Protein AF-A0A5J6PJJ7-F1 (afdb_monomer_lite)

Structure (mmCIF, N/CA/C/O backbone):
data_AF-A0A5J6PJJ7-F1
#
_entry.id   AF-A0A5J6PJJ7-F1
#
loop_
_atom_site.group_PDB
_atom_site.id
_atom_site.type_symbol
_atom_site.label_atom_id
_atom_site.label_alt_id
_atom_site.label_comp_id
_atom_site.label_asym_id
_atom_site.label_entity_id
_atom_site.label_seq_id
_atom_site.pdbx_PDB_ins_code
_atom_site.Cartn_x
_atom_site.Cartn_y
_atom_site.Cartn_z
_atom_site.occupancy
_atom_site.B_iso_or_equiv
_atom_site.auth_seq_id
_atom_site.auth_comp_id
_atom_site.auth_asym_id
_atom_site.auth_atom_id
_atom_site.pdbx_PDB_model_num
ATOM 1 N N . MET A 1 1 ? 33.505 7.768 3.094 1.00 49.66 1 MET A N 1
ATOM 2 C CA . MET A 1 1 ? 33.016 7.090 1.876 1.00 49.66 1 MET A CA 1
ATOM 3 C C . MET A 1 1 ? 31.518 7.314 1.833 1.00 49.66 1 MET A C 1
ATOM 5 O O . MET A 1 1 ? 30.900 7.170 2.878 1.00 49.66 1 MET A O 1
ATOM 9 N N . ALA A 1 2 ? 30.951 7.767 0.714 1.00 50.47 2 ALA A N 1
ATOM 10 C CA . ALA A 1 2 ? 29.497 7.879 0.612 1.00 50.47 2 ALA A CA 1
ATOM 11 C C . ALA A 1 2 ? 28.924 6.457 0.616 1.00 50.47 2 ALA A C 1
ATOM 13 O O . ALA A 1 2 ? 29.269 5.656 -0.250 1.00 50.47 2 ALA A O 1
ATOM 14 N N . HIS A 1 3 ? 28.137 6.123 1.634 1.00 70.00 3 HIS A N 1
ATOM 15 C CA . HIS A 1 3 ? 27.405 4.865 1.676 1.00 70.00 3 HIS A CA 1
ATOM 16 C C . HIS A 1 3 ? 26.212 5.026 0.731 1.00 70.00 3 HIS A C 1
ATOM 18 O O . HIS A 1 3 ? 25.344 5.857 0.991 1.00 70.00 3 HIS A O 1
ATOM 24 N N . GLY A 1 4 ? 26.221 4.333 -0.408 1.00 78.31 4 GLY A N 1
ATOM 25 C CA . GLY A 1 4 ? 25.052 4.289 -1.281 1.00 78.31 4 GLY A CA 1
ATOM 26 C C . GLY A 1 4 ? 24.043 3.256 -0.789 1.00 78.31 4 GLY A C 1
ATOM 27 O O . GLY A 1 4 ? 24.337 2.445 0.091 1.00 78.31 4 GLY A O 1
ATOM 28 N N . SER A 1 5 ? 22.834 3.312 -1.340 1.00 85.62 5 SER A N 1
ATOM 29 C CA . SER A 1 5 ? 21.762 2.382 -0.989 1.00 85.62 5 SER A CA 1
ATOM 30 C C . SER A 1 5 ? 22.067 0.975 -1.501 1.00 85.62 5 SER A C 1
ATOM 32 O O . SER A 1 5 ? 22.475 0.806 -2.651 1.00 85.62 5 SER A O 1
ATOM 34 N N . VAL A 1 6 ? 21.815 -0.028 -0.663 1.00 88.88 6 VAL A N 1
ATOM 35 C CA . VAL A 1 6 ? 21.857 -1.440 -1.052 1.00 88.88 6 VAL A CA 1
ATOM 36 C C . VAL A 1 6 ? 20.423 -1.933 -1.206 1.00 88.88 6 VAL A C 1
ATOM 38 O O . VAL A 1 6 ? 19.614 -1.794 -0.290 1.00 88.88 6 VAL A O 1
ATOM 41 N N . ILE A 1 7 ? 20.100 -2.478 -2.375 1.00 89.62 7 ILE A N 1
ATOM 42 C CA . ILE A 1 7 ? 18.836 -3.163 -2.639 1.00 89.62 7 ILE A CA 1
ATOM 43 C C . ILE A 1 7 ? 19.090 -4.661 -2.483 1.00 89.62 7 ILE A C 1
ATOM 45 O O 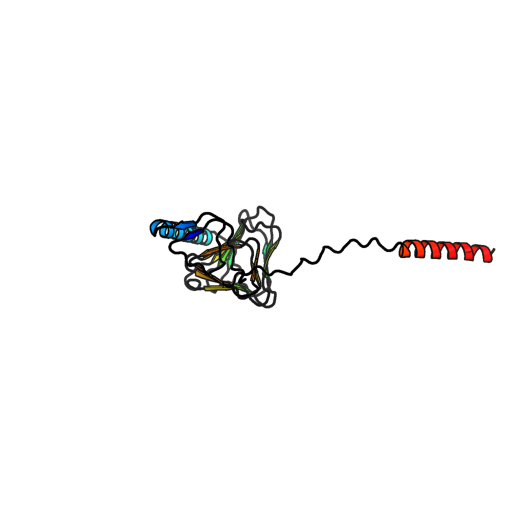. ILE A 1 7 ? 19.915 -5.237 -3.193 1.00 89.62 7 ILE A O 1
ATOM 49 N N . HIS A 1 8 ? 18.374 -5.297 -1.562 1.00 91.38 8 HIS A N 1
ATOM 50 C CA . HIS A 1 8 ? 18.438 -6.742 -1.374 1.00 91.38 8 HIS A CA 1
ATOM 51 C C . HIS A 1 8 ? 17.320 -7.420 -2.172 1.00 91.38 8 HIS A C 1
ATOM 53 O O . HIS A 1 8 ? 16.153 -7.060 -2.018 1.00 91.38 8 HIS A O 1
ATOM 59 N N . GLY A 1 9 ? 17.683 -8.407 -2.993 1.00 93.50 9 GLY A N 1
ATOM 60 C CA . GLY A 1 9 ? 16.771 -9.115 -3.893 1.00 93.50 9 GLY A CA 1
ATOM 61 C C . GLY A 1 9 ? 17.058 -8.842 -5.368 1.00 93.50 9 GLY A C 1
ATOM 62 O O . GLY A 1 9 ? 17.997 -8.118 -5.708 1.00 93.50 9 GLY A O 1
ATOM 63 N N . ASP A 1 10 ? 16.250 -9.460 -6.222 1.00 96.12 10 ASP A N 1
ATOM 64 C CA . ASP A 1 10 ? 16.384 -9.379 -7.674 1.00 96.12 10 ASP A CA 1
ATOM 65 C C . ASP A 1 10 ? 15.764 -8.086 -8.220 1.00 96.12 10 ASP A C 1
ATOM 67 O O . ASP A 1 10 ? 14.859 -7.494 -7.624 1.00 96.12 10 ASP A O 1
ATOM 71 N N . ALA A 1 11 ? 16.263 -7.640 -9.368 1.00 95.50 11 ALA A N 1
ATOM 72 C CA . ALA A 1 11 ? 15.799 -6.457 -10.067 1.00 95.50 11 ALA A CA 1
ATOM 73 C C . ALA A 1 11 ? 15.589 -6.754 -11.554 1.00 95.50 11 ALA A C 1
ATOM 75 O O . ALA A 1 11 ? 16.542 -6.864 -12.329 1.00 95.50 11 ALA A O 1
ATOM 76 N N . ASP A 1 12 ? 14.323 -6.784 -11.950 1.00 96.81 12 ASP A N 1
ATOM 77 C CA . ASP A 1 12 ? 13.891 -6.686 -13.338 1.00 96.81 12 ASP A CA 1
ATOM 78 C C . ASP A 1 12 ? 13.755 -5.209 -13.736 1.00 96.81 12 ASP A C 1
ATOM 80 O O . ASP A 1 12 ? 13.133 -4.422 -13.019 1.00 96.81 12 ASP A O 1
ATOM 84 N N . PHE A 1 13 ? 14.326 -4.796 -14.871 1.00 95.94 13 PHE A N 1
ATOM 85 C CA . PHE A 1 13 ? 14.272 -3.394 -15.311 1.00 95.94 13 PHE A CA 1
ATOM 86 C C . PHE A 1 13 ? 14.262 -3.232 -16.835 1.00 95.94 13 PHE A C 1
ATOM 88 O O . PHE A 1 13 ? 14.874 -4.004 -17.563 1.00 95.94 13 PHE A O 1
ATOM 95 N N . GLY A 1 14 ? 13.598 -2.184 -17.335 1.00 95.19 14 GLY A N 1
ATOM 96 C CA . GLY A 1 14 ? 13.751 -1.747 -18.732 1.00 95.19 14 GLY A CA 1
ATOM 97 C C . GLY A 1 14 ? 15.032 -0.930 -18.949 1.00 95.19 14 GLY A C 1
ATOM 98 O O . GLY A 1 14 ? 15.727 -1.082 -19.949 1.00 95.19 14 GLY A O 1
ATOM 99 N N . SER A 1 15 ? 15.381 -0.092 -17.969 1.00 93.88 15 SER A N 1
ATOM 100 C CA . SER A 1 15 ? 16.632 0.669 -17.911 1.00 93.88 15 SER A CA 1
ATOM 101 C C . SER A 1 15 ? 17.050 0.872 -16.458 1.00 93.88 15 SER A C 1
ATOM 103 O O . SER A 1 15 ? 16.188 1.111 -15.613 1.00 93.88 15 SER A O 1
ATOM 105 N N . LEU A 1 16 ? 18.351 0.835 -16.173 1.00 93.81 16 LEU A N 1
ATOM 106 C CA . LEU A 1 16 ? 18.892 0.980 -14.822 1.00 93.81 16 LEU A CA 1
ATOM 107 C C . LEU A 1 16 ? 19.960 2.077 -14.783 1.00 93.81 16 LEU A C 1
ATOM 109 O O . LEU A 1 16 ? 20.967 1.994 -15.483 1.00 93.81 16 LEU A O 1
ATOM 113 N N . THR A 1 17 ? 19.755 3.068 -13.915 1.00 92.81 17 THR A N 1
ATOM 114 C CA . THR A 1 17 ? 20.743 4.103 -13.583 1.00 92.81 17 THR A CA 1
ATOM 115 C C . THR A 1 17 ? 21.086 3.988 -12.102 1.00 92.81 17 THR A C 1
ATOM 117 O O . THR A 1 17 ? 20.202 4.099 -11.256 1.00 92.81 17 THR A O 1
ATOM 120 N N . GLN A 1 18 ? 22.363 3.774 -11.779 1.00 91.00 18 GLN A N 1
ATOM 121 C CA . GLN A 1 18 ? 22.851 3.627 -10.404 1.00 91.00 18 GLN A CA 1
ATOM 122 C C . GLN A 1 18 ? 23.984 4.619 -10.140 1.00 91.00 18 GLN A C 1
ATOM 124 O O . GLN A 1 18 ? 24.954 4.680 -10.894 1.00 91.00 18 GLN A O 1
ATOM 129 N N . ASN A 1 19 ? 23.865 5.391 -9.059 1.00 89.19 19 ASN A N 1
ATOM 130 C CA . ASN A 1 19 ? 24.929 6.291 -8.617 1.00 89.19 19 ASN A CA 1
ATOM 131 C C . ASN A 1 19 ? 26.076 5.504 -7.953 1.00 89.19 19 ASN A C 1
ATOM 133 O O . ASN A 1 19 ? 25.847 4.407 -7.433 1.00 89.19 19 ASN A O 1
ATOM 137 N N . PRO A 1 20 ? 27.302 6.061 -7.903 1.00 89.75 20 PRO A N 1
ATOM 138 C CA . PRO A 1 20 ? 28.417 5.437 -7.198 1.00 89.75 20 PRO A CA 1
ATOM 139 C C . PRO A 1 20 ? 28.062 5.062 -5.752 1.00 89.75 20 PRO A C 1
ATOM 141 O O . PRO A 1 20 ? 27.525 5.877 -5.004 1.00 89.75 20 PRO A O 1
ATOM 144 N N . GLY A 1 21 ? 28.388 3.829 -5.364 1.00 88.38 21 GLY A N 1
ATOM 145 C CA . GLY A 1 21 ? 28.128 3.293 -4.025 1.00 88.38 21 GLY A CA 1
ATOM 146 C C . GLY A 1 21 ? 26.769 2.613 -3.850 1.00 88.38 21 GLY A C 1
ATOM 147 O O . GLY A 1 21 ? 26.584 1.972 -2.821 1.00 88.38 21 GLY A O 1
ATOM 148 N N . ALA A 1 22 ? 25.841 2.724 -4.809 1.00 90.81 22 ALA A N 1
ATOM 149 C CA . ALA A 1 22 ? 24.606 1.942 -4.795 1.00 90.81 22 ALA A CA 1
ATOM 150 C C . ALA A 1 22 ? 24.842 0.523 -5.344 1.00 90.81 22 ALA A C 1
ATOM 152 O O . ALA A 1 22 ? 25.615 0.347 -6.290 1.00 90.81 22 ALA A O 1
ATOM 153 N N . SER A 1 23 ? 24.161 -0.480 -4.787 1.00 92.56 23 SER A N 1
ATOM 154 C CA . SER A 1 23 ? 24.240 -1.872 -5.252 1.00 92.56 23 SER A CA 1
ATOM 155 C C . SER A 1 23 ? 22.885 -2.581 -5.223 1.00 92.56 23 SER A C 1
ATOM 157 O O . SER A 1 23 ? 21.955 -2.161 -4.538 1.00 92.56 23 SER A O 1
ATOM 159 N N . ILE A 1 24 ? 22.785 -3.655 -6.009 1.00 94.38 24 ILE A N 1
ATOM 160 C CA . ILE A 1 24 ? 21.704 -4.646 -5.963 1.00 94.38 24 ILE A CA 1
ATOM 161 C C . ILE A 1 24 ? 22.390 -5.989 -5.725 1.00 94.38 24 ILE A C 1
ATOM 163 O O . ILE A 1 24 ? 23.305 -6.329 -6.481 1.00 94.38 24 ILE A O 1
ATOM 167 N N . ASP A 1 25 ? 21.976 -6.703 -4.683 1.00 94.56 25 ASP A N 1
ATOM 168 C CA . ASP A 1 25 ? 22.626 -7.947 -4.257 1.00 94.56 25 ASP A CA 1
ATOM 169 C C . ASP A 1 25 ? 22.091 -9.196 -4.985 1.00 94.56 25 ASP A C 1
ATOM 171 O O . ASP A 1 25 ? 22.746 -10.237 -4.952 1.00 94.56 25 ASP A O 1
ATOM 175 N N . GLY A 1 26 ? 20.926 -9.110 -5.640 1.00 95.50 26 GLY A N 1
ATOM 176 C CA . GLY A 1 26 ? 20.327 -10.201 -6.419 1.00 95.50 26 GLY A CA 1
ATOM 177 C C . GLY A 1 26 ? 20.578 -10.130 -7.928 1.00 95.50 26 GLY A C 1
ATOM 178 O O . GLY A 1 26 ? 21.445 -9.397 -8.421 1.00 95.50 26 GLY A O 1
ATOM 179 N N . GLU A 1 27 ? 19.811 -10.929 -8.671 1.00 97.00 27 GLU A N 1
ATOM 180 C CA . GLU A 1 27 ? 19.855 -10.988 -10.129 1.00 97.00 27 GLU A CA 1
ATOM 181 C C . GLU A 1 27 ? 19.403 -9.657 -10.746 1.00 97.00 27 GLU A C 1
ATOM 183 O O . GLU A 1 27 ? 18.533 -8.962 -10.230 1.00 97.00 27 GLU A O 1
ATOM 188 N N . LYS A 1 28 ? 20.037 -9.270 -11.854 1.00 96.75 28 LYS A N 1
ATOM 189 C CA . LYS A 1 28 ? 19.762 -8.023 -12.575 1.00 96.75 28 LYS A CA 1
ATOM 190 C C . LYS A 1 28 ? 19.383 -8.365 -14.004 1.00 96.75 28 LYS A C 1
ATOM 192 O O . LYS A 1 28 ? 20.268 -8.615 -14.824 1.00 96.75 28 LYS A O 1
ATOM 197 N N . THR A 1 29 ? 18.093 -8.325 -14.295 1.00 97.94 29 THR A N 1
ATOM 198 C CA . THR A 1 29 ? 17.545 -8.809 -15.561 1.00 97.94 29 THR A CA 1
ATOM 199 C C . THR A 1 29 ? 16.935 -7.663 -16.352 1.00 97.94 29 THR A C 1
ATOM 201 O O . THR A 1 29 ? 16.073 -6.926 -15.875 1.00 97.94 29 THR A O 1
ATOM 204 N N . VAL A 1 30 ? 17.391 -7.497 -17.595 1.00 97.81 30 VAL A N 1
ATOM 205 C CA . VAL A 1 30 ? 16.805 -6.515 -18.512 1.00 97.81 30 VAL A CA 1
ATOM 206 C C . VAL A 1 30 ? 15.550 -7.117 -19.131 1.00 97.81 30 VAL A C 1
ATOM 208 O O . VAL A 1 30 ? 15.627 -8.142 -19.806 1.00 97.81 30 VAL A O 1
ATOM 211 N N . GLN A 1 31 ? 14.413 -6.457 -18.944 1.00 98.19 31 GLN A N 1
ATOM 212 C CA . GLN A 1 31 ? 13.119 -6.889 -19.463 1.00 98.19 31 GLN A CA 1
ATOM 213 C C . GLN A 1 31 ? 12.652 -6.006 -20.625 1.00 98.19 31 GLN A C 1
ATOM 215 O O . GLN A 1 31 ? 12.822 -4.784 -20.613 1.00 98.19 31 GLN A O 1
ATOM 220 N N . GLY A 1 32 ? 12.035 -6.628 -21.631 1.00 97.69 32 GLY A N 1
ATOM 221 C CA . GLY A 1 32 ? 11.476 -5.943 -22.801 1.00 97.69 32 GLY A CA 1
ATOM 222 C C . GLY A 1 32 ? 10.052 -5.418 -22.586 1.00 97.69 32 GLY A C 1
ATOM 223 O O . GLY A 1 32 ? 9.393 -5.755 -21.608 1.00 97.69 32 GLY A O 1
ATOM 224 N N . ALA A 1 33 ? 9.542 -4.632 -23.542 1.00 96.62 33 ALA A N 1
ATOM 225 C CA . ALA A 1 33 ? 8.202 -4.031 -23.469 1.00 96.62 33 ALA A CA 1
ATOM 226 C C . ALA A 1 33 ? 7.084 -5.057 -23.204 1.00 96.62 33 ALA A C 1
ATOM 228 O O . ALA A 1 33 ? 6.257 -4.834 -22.332 1.00 96.62 33 ALA A O 1
ATOM 229 N N . GLY A 1 34 ? 7.117 -6.221 -23.865 1.00 97.88 34 GLY A N 1
ATOM 230 C CA . GLY A 1 34 ? 6.091 -7.254 -23.680 1.00 97.88 34 GLY A CA 1
ATOM 231 C C . GLY A 1 34 ? 6.001 -7.816 -22.254 1.00 97.88 34 GLY A C 1
ATOM 232 O O . GLY A 1 34 ? 4.914 -8.186 -21.823 1.00 97.88 34 GLY A O 1
ATOM 233 N N . PHE A 1 35 ? 7.110 -7.842 -21.505 1.00 97.50 35 PHE A N 1
ATOM 234 C CA . PHE A 1 35 ? 7.094 -8.211 -20.085 1.00 97.50 35 PHE A CA 1
ATOM 235 C C . PHE A 1 35 ? 6.360 -7.149 -19.257 1.00 97.50 35 PHE A C 1
ATOM 237 O O . PHE A 1 35 ? 5.480 -7.477 -18.466 1.00 97.50 35 PHE A O 1
ATOM 244 N N . TRP A 1 36 ? 6.686 -5.871 -19.475 1.00 95.38 36 TRP A N 1
ATOM 245 C CA . TRP A 1 36 ? 6.072 -4.753 -18.755 1.00 95.38 36 TRP A CA 1
ATOM 246 C C . TRP A 1 36 ? 4.589 -4.585 -19.090 1.00 95.38 36 TRP A C 1
ATOM 248 O O . TRP A 1 36 ? 3.796 -4.325 -18.188 1.00 95.38 36 TRP A O 1
ATOM 258 N N . ASP A 1 37 ? 4.203 -4.796 -20.351 1.00 96.62 37 ASP A N 1
ATOM 259 C CA . ASP A 1 37 ? 2.805 -4.779 -20.789 1.00 96.62 37 ASP A CA 1
ATOM 260 C C . ASP A 1 37 ? 1.995 -5.891 -20.107 1.00 96.62 37 ASP A C 1
ATOM 262 O O . ASP A 1 37 ? 0.889 -5.641 -19.622 1.00 96.62 37 ASP A O 1
ATOM 266 N N . ALA A 1 38 ? 2.551 -7.106 -20.024 1.00 97.19 38 ALA A N 1
ATOM 267 C CA . ALA A 1 38 ? 1.919 -8.225 -19.328 1.00 97.19 38 ALA A CA 1
ATOM 268 C C . ALA A 1 38 ? 1.786 -7.949 -17.823 1.00 97.19 38 ALA A C 1
ATOM 270 O O . ALA A 1 38 ? 0.695 -8.081 -17.273 1.00 97.19 38 ALA A O 1
ATOM 271 N N . LEU A 1 39 ? 2.854 -7.473 -17.174 1.00 95.88 39 LEU A N 1
ATOM 272 C CA . LEU A 1 39 ? 2.827 -7.116 -15.755 1.00 95.88 39 LEU A CA 1
ATOM 273 C C . LEU A 1 39 ? 1.799 -6.012 -15.467 1.00 95.88 39 LEU A C 1
ATOM 275 O O . LEU A 1 39 ? 1.040 -6.103 -14.503 1.00 95.88 39 LEU A O 1
ATOM 279 N N . TYR A 1 40 ? 1.737 -4.976 -16.307 1.00 95.69 40 TYR A N 1
ATOM 280 C CA . TYR A 1 40 ? 0.732 -3.923 -16.181 1.00 95.69 40 TYR A CA 1
ATOM 281 C C . TYR A 1 40 ? -0.690 -4.477 -16.339 1.00 95.69 40 TYR A C 1
ATOM 283 O O . TYR A 1 40 ? -1.566 -4.144 -15.537 1.00 95.69 40 TYR A O 1
ATOM 291 N N . ALA A 1 41 ? -0.925 -5.345 -17.329 1.00 97.19 41 ALA A N 1
ATOM 292 C CA . ALA A 1 41 ? -2.220 -5.987 -17.530 1.00 97.19 41 ALA A CA 1
ATOM 293 C C . ALA A 1 41 ? -2.634 -6.838 -16.317 1.00 97.19 41 ALA A C 1
ATOM 295 O O . ALA A 1 41 ? -3.779 -6.734 -15.871 1.00 97.19 41 ALA A O 1
ATOM 296 N N . ASP A 1 42 ? -1.704 -7.599 -15.735 1.00 97.56 42 ASP A N 1
ATOM 297 C CA . ASP A 1 42 ? -1.937 -8.403 -14.532 1.00 97.56 42 ASP A CA 1
ATOM 298 C C . ASP A 1 42 ? -2.283 -7.522 -13.325 1.00 97.56 42 ASP A C 1
ATOM 300 O O . ASP A 1 42 ? -3.286 -7.757 -12.644 1.00 97.56 42 ASP A O 1
ATOM 304 N N . LEU A 1 43 ? -1.519 -6.447 -13.089 1.00 96.12 43 LEU A N 1
ATOM 305 C CA . LEU A 1 43 ? -1.796 -5.490 -12.013 1.00 96.12 43 LEU A CA 1
ATOM 306 C C . LEU A 1 43 ? -3.154 -4.807 -12.196 1.00 96.12 43 LEU A C 1
ATOM 308 O O . LEU A 1 43 ? -3.935 -4.673 -11.248 1.00 96.12 43 LEU A O 1
ATOM 312 N N . LYS A 1 44 ? -3.470 -4.394 -13.425 1.00 95.69 44 LYS A N 1
ATOM 313 C CA . LYS A 1 44 ? -4.757 -3.784 -13.752 1.00 95.69 44 LYS A CA 1
ATOM 314 C C . LYS A 1 44 ? -5.901 -4.768 -13.524 1.00 95.69 44 LYS A C 1
ATOM 316 O O . LYS A 1 44 ? -6.895 -4.393 -12.901 1.00 95.69 44 LYS A O 1
ATOM 321 N N . GLY A 1 45 ? -5.755 -6.013 -13.975 1.00 97.00 45 GLY A N 1
ATOM 322 C CA . GLY A 1 45 ? -6.729 -7.085 -13.780 1.00 97.00 45 GLY A CA 1
ATOM 323 C C . GLY A 1 45 ? -6.969 -7.399 -12.302 1.00 97.00 45 GLY A C 1
ATOM 324 O O . GLY A 1 45 ? -8.122 -7.463 -11.867 1.00 97.00 45 GLY A O 1
ATOM 325 N N . ALA A 1 46 ? -5.902 -7.504 -11.506 1.00 97.62 46 ALA A N 1
ATOM 326 C CA . ALA A 1 46 ? -5.985 -7.711 -10.060 1.00 97.62 46 ALA A CA 1
ATOM 327 C C . ALA A 1 46 ? -6.713 -6.553 -9.357 1.00 97.62 46 ALA A C 1
ATOM 329 O O . ALA A 1 46 ? -7.631 -6.784 -8.569 1.00 97.62 46 ALA A O 1
ATOM 330 N N . SER A 1 47 ? -6.375 -5.305 -9.699 1.00 96.44 47 SER A N 1
ATOM 331 C CA . SER A 1 47 ? -7.042 -4.112 -9.160 1.00 96.44 47 SER A CA 1
ATOM 332 C C . SER A 1 47 ? -8.534 -4.061 -9.517 1.00 96.44 47 SER A C 1
ATOM 334 O O . SER A 1 47 ? -9.366 -3.779 -8.650 1.00 96.44 47 SER A O 1
ATOM 336 N N . GLN A 1 48 ? -8.911 -4.384 -10.763 1.00 96.69 48 GLN A N 1
ATOM 337 C CA . GLN A 1 48 ? -10.327 -4.449 -11.153 1.00 96.69 48 GLN A CA 1
ATOM 338 C C . GLN A 1 48 ? -11.072 -5.594 -10.458 1.00 96.69 48 GLN A C 1
ATOM 340 O O . GLN A 1 48 ? -12.222 -5.417 -10.0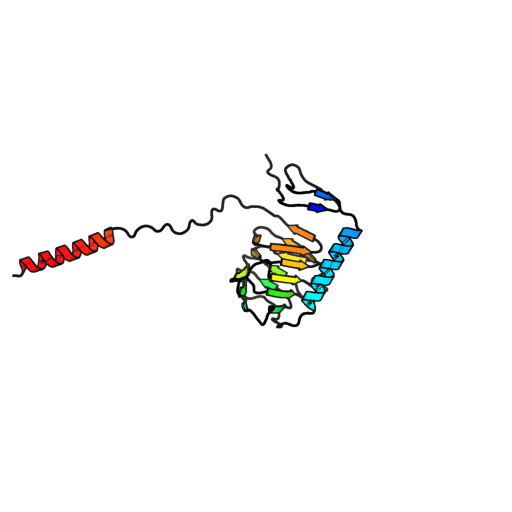62 1.00 96.69 48 GLN A O 1
ATOM 345 N N . THR A 1 49 ? -10.417 -6.739 -10.258 1.00 98.19 49 THR A N 1
ATOM 346 C CA . THR A 1 49 ? -10.997 -7.877 -9.531 1.00 98.19 49 THR A CA 1
ATOM 347 C C . THR A 1 49 ? -11.273 -7.507 -8.077 1.00 98.19 49 THR A C 1
ATOM 349 O O . THR A 1 49 ? -12.389 -7.702 -7.605 1.00 98.19 49 THR A O 1
ATOM 352 N N . ALA A 1 50 ? -10.303 -6.897 -7.388 1.00 97.62 50 ALA A N 1
ATOM 353 C CA . ALA A 1 50 ? -10.474 -6.421 -6.015 1.00 97.62 50 ALA A CA 1
ATOM 354 C C . ALA A 1 50 ? -11.593 -5.370 -5.903 1.00 97.62 50 ALA A C 1
ATOM 356 O O . ALA A 1 50 ? -12.425 -5.445 -4.997 1.00 97.62 50 ALA A O 1
ATOM 357 N N . LYS A 1 51 ? -11.668 -4.438 -6.864 1.00 95.94 51 LYS A N 1
ATOM 358 C CA . LYS A 1 51 ? -12.735 -3.429 -6.949 1.00 95.94 51 LYS A CA 1
ATOM 359 C C . LYS A 1 51 ? -14.127 -4.052 -7.105 1.00 95.94 51 LYS A C 1
ATOM 361 O O . LYS A 1 51 ? -15.096 -3.511 -6.581 1.00 95.94 51 LYS A O 1
ATOM 366 N N . ALA A 1 52 ? -14.244 -5.146 -7.855 1.00 97.19 52 ALA A N 1
ATOM 367 C CA . ALA A 1 52 ? -15.526 -5.786 -8.145 1.00 97.19 52 ALA A CA 1
ATOM 368 C C . ALA A 1 52 ? -16.113 -6.561 -6.951 1.00 97.19 52 ALA A C 1
ATOM 370 O O . ALA A 1 52 ? -17.282 -6.951 -6.995 1.00 97.19 52 ALA A O 1
ATOM 371 N N . LEU A 1 53 ? -15.330 -6.795 -5.893 1.00 97.31 53 LEU A N 1
ATOM 372 C CA . LEU A 1 53 ? -15.804 -7.497 -4.706 1.00 97.31 53 LEU A CA 1
ATOM 373 C C . LEU A 1 53 ? -16.816 -6.650 -3.927 1.00 97.31 53 LEU A C 1
ATOM 375 O O . LEU A 1 53 ? -16.609 -5.466 -3.659 1.00 97.31 53 LEU A O 1
ATOM 379 N N . ALA A 1 54 ? -17.915 -7.286 -3.521 1.00 95.94 54 ALA A N 1
ATOM 380 C CA . ALA A 1 54 ? -18.885 -6.669 -2.630 1.00 95.94 54 ALA A CA 1
ATOM 381 C C . ALA A 1 54 ? -18.265 -6.450 -1.242 1.00 95.94 54 ALA A C 1
ATOM 383 O O . ALA A 1 54 ? -17.561 -7.315 -0.724 1.00 95.94 54 ALA A O 1
ATOM 384 N N . GLY A 1 55 ? -18.558 -5.305 -0.630 1.00 96.31 55 GLY A N 1
ATOM 385 C CA . GLY A 1 55 ? -17.991 -4.919 0.656 1.00 96.31 55 GLY A CA 1
ATOM 386 C C . GLY A 1 55 ? -18.802 -3.841 1.358 1.00 96.31 55 GLY A C 1
ATOM 387 O O . GLY A 1 55 ? -19.816 -3.361 0.843 1.00 96.31 55 GLY A O 1
ATOM 388 N N . VAL A 1 56 ? -18.349 -3.452 2.546 1.00 98.00 56 VAL A N 1
ATOM 389 C CA . VAL A 1 56 ? -18.983 -2.397 3.340 1.00 98.00 56 VAL A CA 1
ATOM 390 C C . VAL A 1 56 ? -18.447 -1.035 2.917 1.00 98.00 56 VAL A C 1
ATOM 392 O O . VAL A 1 56 ? -17.241 -0.798 2.907 1.00 98.00 56 VAL A O 1
ATOM 395 N N . ASN A 1 57 ? -19.355 -0.111 2.607 1.00 97.25 57 ASN A N 1
ATOM 396 C CA . ASN A 1 57 ? -19.001 1.280 2.346 1.00 97.25 57 ASN A CA 1
ATOM 397 C C . ASN A 1 57 ? -18.699 1.991 3.669 1.00 97.25 57 ASN A C 1
ATOM 399 O O . ASN A 1 57 ? -19.585 2.142 4.508 1.00 97.25 57 ASN A O 1
ATOM 403 N N . ALA A 1 58 ? -17.463 2.451 3.839 1.00 96.69 58 ALA A N 1
ATOM 404 C CA . ALA A 1 58 ? -16.997 3.122 5.053 1.00 96.69 58 ALA A CA 1
ATOM 405 C C . ALA A 1 58 ? -16.774 4.637 4.873 1.00 96.69 58 ALA A C 1
ATOM 407 O O . ALA A 1 58 ? -16.351 5.320 5.804 1.00 96.69 58 ALA A O 1
ATOM 408 N N . GLY A 1 59 ? -17.111 5.182 3.700 1.00 95.50 59 GLY A N 1
ATOM 409 C CA . GLY A 1 59 ? -17.039 6.617 3.431 1.00 95.50 59 GLY A CA 1
ATOM 410 C C . GLY A 1 59 ? -15.601 7.128 3.351 1.00 95.50 59 GLY A C 1
ATOM 411 O O . GLY A 1 59 ? -14.720 6.442 2.842 1.00 95.50 59 GLY A O 1
ATOM 412 N N . TYR A 1 60 ? -15.371 8.362 3.791 1.00 95.44 60 TYR A N 1
ATOM 413 C CA . TYR A 1 60 ? -14.051 8.992 3.764 1.00 95.44 60 TYR A CA 1
ATOM 414 C C . TYR A 1 60 ? -13.361 8.871 5.125 1.00 95.44 60 TYR A C 1
ATOM 416 O O . TYR A 1 60 ? -13.951 9.229 6.145 1.00 95.44 60 TYR A O 1
ATOM 424 N N . ILE A 1 61 ? -12.110 8.411 5.149 1.00 97.19 61 ILE A N 1
ATOM 425 C CA . ILE A 1 61 ? -11.396 8.129 6.397 1.00 97.19 61 ILE A CA 1
ATOM 426 C C . ILE A 1 61 ? -10.489 9.307 6.756 1.00 97.19 61 ILE A C 1
ATOM 428 O O . ILE A 1 61 ? -9.450 9.526 6.136 1.00 97.19 61 ILE A O 1
ATOM 432 N N . ASN A 1 62 ? -10.889 10.085 7.764 1.00 96.25 62 ASN A N 1
ATOM 433 C CA . ASN A 1 62 ? -10.148 11.262 8.246 1.00 96.25 62 ASN A CA 1
ATOM 434 C C . ASN A 1 62 ? -10.025 11.346 9.780 1.00 96.25 62 ASN A C 1
ATOM 436 O O . ASN A 1 62 ? -9.531 12.339 10.329 1.00 96.25 62 ASN A O 1
ATOM 440 N N . THR A 1 63 ? -10.459 10.301 10.479 1.00 97.56 63 THR A N 1
ATOM 441 C CA . THR A 1 63 ? -10.338 10.108 11.927 1.00 97.56 63 THR A CA 1
ATOM 442 C C . THR A 1 63 ? -9.751 8.736 12.205 1.00 97.56 63 THR A C 1
ATOM 444 O O . THR A 1 63 ? -9.722 7.885 11.319 1.00 97.56 63 THR A O 1
ATOM 447 N N . THR A 1 64 ? -9.319 8.505 13.447 1.00 98.44 64 THR A N 1
ATOM 448 C CA . THR A 1 64 ? -8.952 7.154 13.869 1.00 98.44 64 THR A CA 1
ATOM 449 C C . THR A 1 64 ? -10.137 6.211 13.693 1.00 98.44 64 THR A C 1
ATOM 451 O O . THR A 1 64 ? -11.245 6.524 14.133 1.00 98.44 64 THR A O 1
ATOM 454 N N . GLN A 1 65 ? -9.906 5.078 13.040 1.00 98.44 65 GLN A N 1
ATOM 455 C CA . GLN A 1 65 ? -10.938 4.095 12.743 1.00 98.44 65 GLN A CA 1
ATOM 456 C C . GLN A 1 65 ? -10.380 2.678 12.838 1.00 98.44 65 GLN A C 1
ATOM 458 O O . GLN A 1 65 ? -9.217 2.438 12.521 1.00 98.44 65 GLN A O 1
ATOM 463 N N . THR A 1 66 ? -11.240 1.741 13.233 1.00 98.69 66 THR A N 1
ATOM 464 C CA . THR A 1 66 ? -10.934 0.312 13.224 1.00 98.69 66 THR A CA 1
ATOM 465 C C . THR A 1 66 ? -11.909 -0.423 12.320 1.00 98.69 66 THR A C 1
ATOM 467 O O . THR A 1 66 ? -13.125 -0.310 12.487 1.00 98.69 66 THR A O 1
ATOM 470 N N . PHE A 1 67 ? -11.373 -1.216 11.403 1.00 98.69 67 PHE A N 1
ATOM 471 C CA . PHE A 1 67 ? -12.111 -2.212 10.644 1.00 98.69 67 PHE A CA 1
ATOM 472 C C . PHE A 1 67 ? -11.878 -3.585 11.261 1.00 98.69 67 PHE A C 1
ATOM 474 O O . PHE A 1 67 ? -10.755 -4.078 11.316 1.00 98.69 67 PHE A O 1
ATOM 481 N N .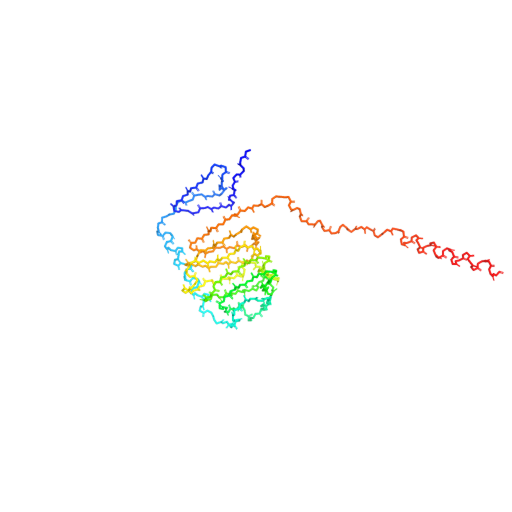 ASN A 1 68 ? -12.956 -4.197 11.741 1.00 98.50 68 ASN A N 1
ATOM 482 C CA . ASN A 1 68 ? -12.929 -5.568 12.237 1.00 98.50 68 ASN A CA 1
ATOM 483 C C . ASN A 1 68 ? -13.204 -6.541 11.093 1.00 98.50 68 ASN A C 1
ATOM 485 O O . ASN A 1 68 ? -13.882 -6.190 10.128 1.00 98.50 68 ASN A O 1
ATOM 489 N N . ARG A 1 69 ? -12.726 -7.772 11.242 1.00 97.69 69 ARG A N 1
ATOM 490 C CA . ARG A 1 69 ? -12.987 -8.880 10.324 1.00 97.69 69 ARG A CA 1
ATOM 491 C C . ARG A 1 69 ? -14.470 -9.041 9.945 1.00 97.69 69 ARG A C 1
ATOM 493 O O . ARG A 1 69 ? -15.338 -8.975 10.814 1.00 97.69 69 ARG A O 1
ATOM 500 N N . GLN A 1 70 ? -14.753 -9.312 8.664 1.00 94.25 70 GLN A N 1
ATOM 501 C CA . GLN A 1 70 ? -16.101 -9.584 8.133 1.00 94.25 70 GLN A CA 1
ATOM 502 C C . GLN A 1 70 ? -16.133 -10.756 7.135 1.00 94.25 70 GLN A C 1
ATOM 504 O O . GLN A 1 70 ? -15.527 -10.670 6.072 1.00 94.25 70 GLN A O 1
ATOM 509 N N . GLY A 1 71 ? -16.891 -11.823 7.414 1.00 91.25 71 GLY A N 1
ATOM 510 C CA . GLY A 1 71 ? -17.043 -12.963 6.487 1.00 91.25 71 GLY A CA 1
ATOM 511 C C . GLY A 1 71 ? -15.762 -13.788 6.355 1.00 91.25 71 GLY A C 1
ATOM 512 O O . GLY A 1 71 ? -15.071 -13.917 7.352 1.00 91.25 71 GLY A O 1
ATOM 513 N N . ASP A 1 72 ? -15.426 -14.280 5.155 1.00 91.88 72 ASP A N 1
ATOM 514 C CA . ASP A 1 72 ? -14.168 -14.997 4.811 1.00 91.88 72 ASP A CA 1
ATOM 515 C C . ASP A 1 72 ? -13.094 -14.075 4.195 1.00 91.88 72 ASP A C 1
ATOM 517 O O . ASP A 1 72 ? -11.896 -14.302 4.335 1.00 91.88 72 ASP A O 1
ATOM 521 N N . VAL A 1 73 ? -13.526 -12.970 3.587 1.00 97.62 73 VAL A N 1
ATOM 522 C CA . VAL A 1 73 ? -12.670 -11.875 3.117 1.00 97.62 73 VAL A CA 1
ATOM 523 C C . VAL A 1 73 ? -13.344 -10.574 3.520 1.00 97.62 73 VAL A C 1
ATOM 525 O O . VAL A 1 73 ? -14.504 -10.351 3.176 1.00 97.62 73 VAL A O 1
ATOM 528 N N . SER A 1 74 ? -12.638 -9.713 4.252 1.00 98.62 74 SER A N 1
ATOM 529 C CA . SER A 1 74 ? -13.198 -8.421 4.657 1.00 98.62 74 SER A CA 1
ATOM 530 C C . SER A 1 74 ? -12.936 -7.392 3.576 1.00 98.62 74 SER A C 1
ATOM 532 O O . SER A 1 74 ? -11.784 -7.035 3.335 1.00 98.62 74 SER A O 1
ATOM 534 N N . VAL A 1 75 ? -13.995 -6.891 2.952 1.00 98.62 75 VAL A N 1
ATOM 535 C CA . VAL A 1 75 ? -13.890 -5.888 1.892 1.00 98.62 75 VAL A CA 1
ATOM 536 C C . VAL A 1 75 ? -14.480 -4.573 2.387 1.00 98.62 75 VAL A C 1
ATOM 538 O O . VAL A 1 75 ? -15.656 -4.507 2.749 1.00 98.62 75 VAL A O 1
ATOM 541 N N . PHE A 1 76 ? -13.666 -3.520 2.386 1.00 98.50 76 PHE A N 1
ATOM 542 C CA . PHE A 1 76 ? -14.064 -2.165 2.758 1.00 98.50 76 PHE A CA 1
ATOM 543 C C . PHE A 1 76 ? -13.884 -1.229 1.574 1.00 98.50 76 PHE A C 1
ATOM 545 O O . PHE A 1 76 ? -12.787 -1.101 1.036 1.00 98.50 76 PHE A O 1
ATOM 552 N N . ASN A 1 77 ? -14.952 -0.535 1.201 1.00 97.31 77 ASN A N 1
ATOM 553 C CA . ASN A 1 77 ? -14.922 0.472 0.152 1.00 97.31 77 ASN A CA 1
ATOM 554 C C . ASN A 1 77 ? -14.886 1.855 0.805 1.00 97.31 77 ASN A C 1
ATOM 556 O O . ASN A 1 77 ? -15.825 2.249 1.507 1.00 97.31 77 ASN A O 1
ATOM 560 N N . ILE A 1 78 ? -13.805 2.594 0.578 1.00 96.56 78 ILE A N 1
ATOM 561 C CA . ILE A 1 78 ? -13.630 3.959 1.064 1.00 96.56 78 ILE A CA 1
ATOM 562 C C . ILE A 1 78 ? -13.558 4.934 -0.108 1.00 96.56 78 ILE A C 1
ATOM 564 O O . ILE A 1 78 ? -13.031 4.644 -1.181 1.00 96.56 78 ILE A O 1
ATOM 568 N N . LEU A 1 79 ? -14.076 6.136 0.118 1.00 93.50 79 LEU A N 1
ATOM 569 C CA . LEU A 1 79 ? -13.935 7.237 -0.829 1.00 93.50 79 LEU A CA 1
ATOM 570 C C . LEU A 1 79 ? -12.478 7.705 -0.885 1.00 93.50 79 LEU A C 1
ATOM 572 O O . LEU A 1 79 ? -12.001 8.118 -1.931 1.00 93.50 79 LEU A O 1
ATOM 576 N N . GLY A 1 80 ? -11.765 7.644 0.232 1.00 93.12 80 GLY A N 1
ATOM 577 C CA . GLY A 1 80 ? -10.412 8.161 0.345 1.00 93.12 80 GLY A CA 1
ATOM 578 C C . GLY A 1 80 ? -9.908 8.075 1.771 1.00 93.12 80 GLY A C 1
ATOM 579 O O . GLY A 1 80 ? -10.677 7.794 2.698 1.00 93.12 80 GLY A O 1
ATOM 580 N N . LEU A 1 81 ? -8.617 8.330 1.937 1.00 93.62 81 LEU A N 1
ATOM 581 C CA . LEU A 1 81 ? -7.952 8.316 3.230 1.00 93.62 81 LEU A CA 1
ATOM 582 C C . LEU A 1 81 ? -7.084 9.566 3.362 1.00 93.62 81 LEU A C 1
ATOM 584 O O . LEU A 1 81 ? -6.242 9.835 2.512 1.00 93.62 81 LEU A O 1
ATOM 588 N N . ASN A 1 82 ? -7.279 10.327 4.436 1.00 93.88 82 ASN A N 1
ATOM 589 C CA . ASN A 1 82 ? -6.405 11.433 4.814 1.00 93.88 82 ASN A CA 1
ATOM 590 C C . ASN A 1 82 ? -6.233 11.446 6.329 1.00 93.88 82 ASN A C 1
ATOM 592 O O . ASN A 1 82 ? -7.048 12.009 7.066 1.00 93.88 82 ASN A O 1
ATOM 596 N N . LEU A 1 83 ? -5.168 10.794 6.781 1.00 95.31 83 LEU A N 1
ATOM 597 C CA . LEU A 1 83 ? -4.818 10.711 8.187 1.00 95.31 83 LEU A CA 1
ATOM 598 C C . LEU A 1 83 ? -3.594 11.578 8.467 1.00 95.31 83 LEU A C 1
ATOM 600 O O . LEU A 1 83 ? -2.600 11.567 7.741 1.00 95.31 83 LEU A O 1
ATOM 604 N N . SER A 1 84 ? -3.675 12.325 9.560 1.00 94.69 84 SER A N 1
ATOM 605 C CA . SER A 1 84 ? -2.611 13.186 10.064 1.00 94.69 84 SER A CA 1
ATOM 606 C C . SER A 1 84 ? -2.687 13.303 11.584 1.00 94.69 84 SER A C 1
ATOM 608 O O . SER A 1 84 ? -3.632 12.796 12.192 1.00 94.69 84 SER A O 1
ATOM 610 N N . ALA A 1 85 ? -1.702 13.960 12.204 1.00 94.56 85 ALA A N 1
ATOM 611 C CA . ALA A 1 85 ? -1.664 14.216 13.647 1.00 94.56 85 ALA A CA 1
ATOM 612 C C . ALA A 1 85 ? -1.843 12.939 14.498 1.00 94.56 85 ALA A C 1
ATOM 614 O O . ALA A 1 85 ? -2.639 12.910 15.434 1.00 94.56 85 ALA A O 1
ATOM 615 N N . GLY A 1 86 ? -1.136 11.865 14.131 1.00 95.06 86 GLY A N 1
ATOM 616 C CA . GLY A 1 86 ? -1.157 10.588 14.851 1.00 95.06 86 GLY A CA 1
ATOM 617 C C . GLY A 1 86 ? -2.421 9.738 14.677 1.00 95.06 86 GLY A C 1
ATOM 618 O O . GLY A 1 86 ? -2.556 8.718 15.348 1.00 95.06 86 GLY A O 1
ATOM 619 N N . LYS A 1 87 ? -3.362 10.126 13.806 1.00 97.81 87 LYS A N 1
ATOM 620 C CA . LYS A 1 87 ? -4.560 9.318 13.521 1.00 97.81 87 LYS A CA 1
ATOM 621 C C . LYS A 1 87 ? -4.202 8.013 12.809 1.00 97.81 87 LYS A C 1
ATOM 623 O O . LYS A 1 87 ? -3.250 7.971 12.029 1.00 97.81 87 LYS A O 1
ATOM 628 N N . SER A 1 88 ? -5.007 6.974 13.013 1.00 98.12 88 SER A N 1
ATOM 629 C CA . SER A 1 88 ? -4.733 5.653 12.442 1.00 98.12 88 SER A CA 1
ATOM 630 C C . SER A 1 88 ? -5.942 4.971 11.812 1.00 98.12 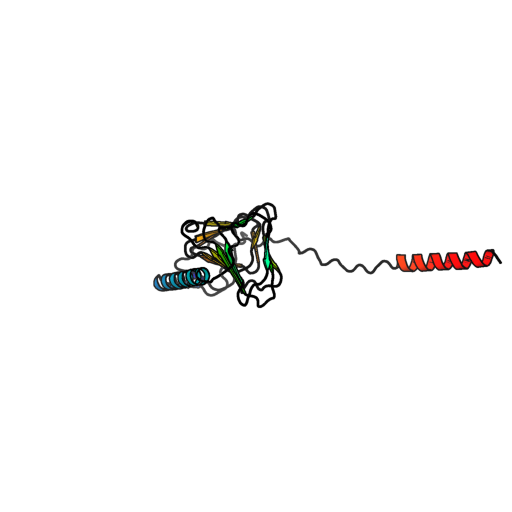88 SER A C 1
ATOM 632 O O . SER A 1 88 ? -7.074 5.138 12.260 1.00 98.12 88 SER A O 1
ATOM 634 N N . LEU A 1 89 ? -5.686 4.146 10.800 1.00 98.50 89 LEU A N 1
ATOM 635 C CA . LEU A 1 89 ? -6.616 3.112 10.360 1.00 98.50 89 LEU A CA 1
ATOM 636 C C . LEU A 1 89 ? -6.077 1.766 10.841 1.00 98.50 89 LEU A C 1
ATOM 638 O O . LEU A 1 89 ? -4.998 1.345 10.426 1.00 98.50 89 LEU A O 1
ATOM 642 N N . THR A 1 90 ? -6.828 1.104 11.715 1.00 98.81 90 THR A N 1
ATOM 643 C CA . THR A 1 90 ? -6.490 -0.224 12.227 1.00 98.81 90 THR A CA 1
ATOM 644 C C . THR A 1 90 ? -7.339 -1.280 11.534 1.00 98.81 90 THR A C 1
ATOM 646 O O . THR A 1 90 ? -8.565 -1.196 11.550 1.00 98.81 90 THR A O 1
ATOM 649 N N . LEU A 1 91 ? -6.707 -2.301 10.964 1.00 98.75 91 LEU A N 1
ATOM 650 C CA . LEU A 1 91 ? -7.378 -3.525 10.532 1.00 98.75 91 LEU A CA 1
ATOM 651 C C . LEU A 1 91 ? -7.171 -4.571 11.625 1.00 98.75 91 LEU A C 1
ATOM 653 O O . LEU A 1 91 ? -6.038 -4.778 12.058 1.00 98.75 91 LEU A O 1
ATOM 657 N N . LYS A 1 92 ? -8.250 -5.191 12.103 1.00 98.69 92 LYS A N 1
ATOM 658 C CA . LYS A 1 92 ? -8.207 -6.118 13.238 1.00 98.69 92 LYS A CA 1
ATOM 659 C C . LYS A 1 92 ? -8.761 -7.491 12.882 1.00 98.69 92 LYS A C 1
ATOM 661 O O . LYS A 1 92 ? -9.923 -7.606 12.481 1.00 98.69 92 LYS A O 1
ATOM 666 N N . GLY A 1 93 ? -7.944 -8.517 13.104 1.00 98.06 93 GLY A N 1
ATOM 667 C CA . GLY A 1 93 ? -8.246 -9.913 12.801 1.00 98.06 93 GLY A CA 1
ATOM 668 C C . GLY A 1 93 ? -7.181 -10.863 13.351 1.00 98.06 93 GLY A C 1
ATOM 669 O O . GLY A 1 93 ? -6.445 -10.523 14.273 1.00 98.06 93 GLY A O 1
ATOM 670 N N . ASN A 1 94 ? -7.124 -12.059 12.783 1.00 97.56 94 ASN A N 1
ATOM 671 C CA . ASN A 1 94 ? -6.127 -13.094 13.033 1.00 97.56 94 ASN A CA 1
ATOM 672 C C . ASN A 1 94 ? -5.136 -13.187 11.862 1.00 97.56 94 ASN A C 1
ATOM 674 O O . ASN A 1 94 ? -5.336 -12.574 10.814 1.00 97.56 94 ASN A O 1
ATOM 678 N N . ALA A 1 95 ? -4.077 -13.984 12.024 1.00 96.00 95 ALA A N 1
ATOM 679 C CA . ALA A 1 95 ? -2.958 -14.011 11.079 1.00 96.00 95 ALA A CA 1
ATOM 680 C C . ALA A 1 95 ? -3.386 -14.385 9.649 1.00 96.00 95 ALA A C 1
ATOM 682 O O . ALA A 1 95 ? -2.872 -13.809 8.689 1.00 96.00 95 ALA A O 1
ATOM 683 N N . ASP A 1 96 ? -4.365 -15.285 9.534 1.00 96.81 96 ASP A N 1
ATOM 684 C CA . ASP A 1 96 ? -4.875 -15.832 8.271 1.00 96.81 96 ASP A CA 1
ATOM 685 C C . ASP A 1 96 ? -6.031 -15.018 7.669 1.00 96.81 96 ASP A C 1
ATOM 687 O O . ASP A 1 96 ? -6.545 -15.348 6.601 1.00 96.81 96 ASP A O 1
ATOM 691 N N . ASP A 1 97 ? -6.472 -13.958 8.349 1.00 98.31 97 ASP A N 1
ATOM 692 C CA . ASP A 1 97 ? -7.583 -13.147 7.875 1.00 98.31 97 ASP A CA 1
ATOM 693 C C . ASP A 1 97 ? -7.178 -12.256 6.698 1.00 98.31 97 ASP A C 1
ATOM 695 O O . ASP A 1 97 ? -6.172 -11.552 6.751 1.00 98.31 97 ASP A O 1
ATOM 699 N N . VAL A 1 98 ? -8.020 -12.222 5.662 1.00 98.44 98 VAL A N 1
ATOM 700 C CA . VAL A 1 98 ? -7.787 -11.415 4.458 1.00 98.44 98 VAL A CA 1
ATOM 701 C C . VAL A 1 98 ? -8.592 -10.118 4.501 1.00 98.44 98 VAL A C 1
ATOM 703 O O . VAL A 1 98 ? -9.798 -10.117 4.782 1.00 98.44 98 VAL A O 1
ATOM 706 N N . PHE A 1 99 ? -7.924 -9.008 4.183 1.00 98.81 99 PHE A N 1
ATOM 707 C CA . PHE A 1 99 ? -8.529 -7.682 4.070 1.00 98.81 99 PHE A CA 1
ATOM 708 C C . PHE A 1 99 ? -8.254 -7.060 2.706 1.00 98.81 99 PHE A C 1
ATOM 710 O O . PHE A 1 99 ? -7.124 -7.046 2.223 1.00 98.81 99 PHE A O 1
ATOM 717 N N . ILE A 1 100 ? -9.294 -6.470 2.122 1.00 98.62 100 ILE A N 1
ATOM 718 C CA . ILE A 1 100 ? -9.217 -5.658 0.913 1.00 98.62 100 ILE A CA 1
ATOM 719 C C . ILE A 1 100 ? -9.844 -4.301 1.223 1.00 98.62 100 ILE A C 1
ATOM 721 O O . ILE A 1 100 ? -11.007 -4.212 1.612 1.00 98.62 100 ILE A O 1
ATOM 725 N N . VAL A 1 101 ? -9.069 -3.236 1.051 1.00 98.25 101 VAL A N 1
ATOM 726 C CA . VAL A 1 101 ? -9.516 -1.852 1.200 1.00 98.25 101 VAL A CA 1
ATOM 727 C C . VAL A 1 101 ? -9.471 -1.192 -0.173 1.00 98.25 101 VAL A C 1
ATOM 729 O O . VAL A 1 101 ? -8.402 -0.841 -0.668 1.00 98.25 101 VAL A O 1
ATOM 732 N N . ASN A 1 102 ? -10.634 -1.040 -0.797 1.00 97.31 102 ASN A N 1
ATOM 733 C CA . ASN A 1 102 ? -10.806 -0.358 -2.076 1.00 97.31 102 ASN A CA 1
ATOM 734 C C . ASN A 1 102 ? -10.909 1.159 -1.855 1.00 97.31 102 ASN A C 1
ATOM 736 O O . ASN A 1 102 ? -11.736 1.611 -1.063 1.00 97.31 102 ASN A O 1
ATOM 740 N N . VAL A 1 103 ? -10.094 1.944 -2.561 1.00 94.56 103 VAL A N 1
ATOM 741 C CA . VAL A 1 103 ? -10.008 3.410 -2.455 1.00 94.56 103 VAL A CA 1
ATOM 742 C C . VAL A 1 103 ? -10.334 4.026 -3.819 1.00 94.56 103 VAL A C 1
ATOM 744 O O . VAL A 1 103 ? -9.510 3.941 -4.724 1.00 94.56 103 VAL A O 1
ATOM 747 N N . ASP A 1 104 ? -11.522 4.624 -3.989 1.00 86.62 104 ASP A N 1
ATOM 748 C CA . ASP A 1 104 ? -12.074 4.945 -5.330 1.00 86.62 104 ASP A CA 1
ATOM 749 C C . ASP A 1 104 ? -12.037 6.430 -5.738 1.00 86.62 104 ASP A C 1
ATOM 751 O O . ASP A 1 104 ? -12.042 6.741 -6.929 1.00 86.62 104 ASP A O 1
ATOM 755 N N . PHE A 1 105 ? -12.046 7.370 -4.783 1.00 78.25 105 PHE A N 1
ATOM 756 C CA . PHE A 1 105 ? -12.326 8.781 -5.086 1.00 78.25 105 PHE A CA 1
ATOM 757 C C . PHE A 1 105 ? -11.144 9.715 -4.825 1.00 78.25 105 PHE A C 1
ATOM 759 O O . PHE A 1 105 ? -10.493 10.149 -5.765 1.00 78.25 105 PHE A O 1
ATOM 766 N N . PHE A 1 106 ? -10.863 10.070 -3.574 1.00 71.19 106 PHE A N 1
ATOM 767 C CA . PHE A 1 106 ? -9.897 11.118 -3.256 1.00 71.19 106 PHE A CA 1
ATOM 768 C C . PHE A 1 106 ? -8.770 10.589 -2.383 1.00 71.19 106 PHE A C 1
ATOM 770 O O . PHE A 1 106 ? -8.870 10.599 -1.159 1.00 71.19 106 PHE A O 1
ATOM 777 N N . GLY A 1 107 ? -7.689 10.190 -3.049 1.00 75.19 107 GLY A N 1
ATOM 778 C CA . GLY A 1 107 ? -6.351 10.067 -2.497 1.00 75.19 107 GLY A CA 1
ATOM 779 C C . GLY A 1 107 ? -6.159 9.032 -1.390 1.00 75.19 107 GLY A C 1
ATOM 780 O O . GLY A 1 107 ? -7.065 8.588 -0.684 1.00 75.19 107 GLY A O 1
ATOM 781 N N . PHE A 1 108 ? -4.893 8.689 -1.209 1.00 90.19 108 PHE A N 1
ATOM 782 C CA . PHE A 1 108 ? -4.399 7.968 -0.050 1.00 90.19 108 PHE A CA 1
ATOM 783 C C . PHE A 1 108 ? -3.291 8.829 0.557 1.00 90.19 108 PHE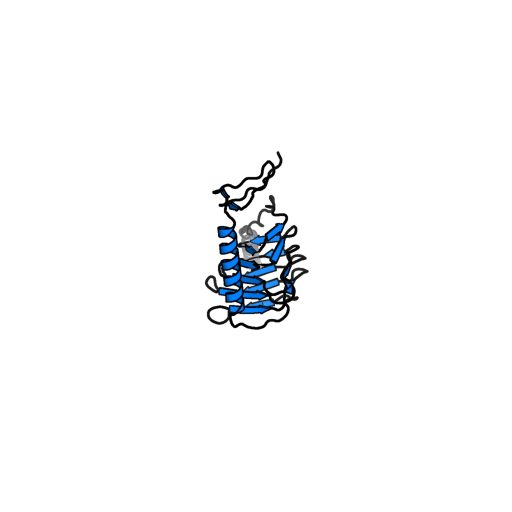 A C 1
ATOM 785 O O . PHE A 1 108 ? -2.204 8.939 -0.012 1.00 90.19 108 PHE A O 1
ATOM 792 N N . ILE A 1 109 ? -3.622 9.525 1.648 1.00 91.62 109 ILE A N 1
ATOM 793 C CA . ILE A 1 109 ? -2.784 10.544 2.280 1.00 91.62 109 ILE A CA 1
ATOM 794 C C . ILE A 1 109 ? -2.475 10.163 3.724 1.00 91.62 109 ILE A C 1
ATOM 796 O O . ILE A 1 109 ? -3.368 10.054 4.564 1.00 91.62 109 ILE A O 1
ATOM 800 N N . LEU A 1 110 ? -1.188 10.035 4.025 1.00 92.25 110 LEU A N 1
ATOM 801 C CA . LEU A 1 110 ? -0.674 9.806 5.374 1.00 92.25 110 LEU A CA 1
ATOM 802 C C . LEU A 1 110 ? 0.365 10.878 5.705 1.00 92.25 110 LEU A C 1
ATOM 804 O O . LEU A 1 110 ? 1.323 11.071 4.959 1.00 92.25 110 LEU A O 1
ATOM 808 N N . GLY A 1 111 ? 0.193 11.580 6.821 1.00 91.62 111 GLY A N 1
ATOM 809 C CA . GLY A 1 111 ? 1.150 12.580 7.294 1.00 91.62 111 GLY A CA 1
ATOM 810 C C . GLY A 1 111 ? 1.195 12.674 8.814 1.00 91.62 111 GLY A C 1
ATOM 811 O O . GLY A 1 111 ? 0.432 12.018 9.513 1.00 91.62 111 GLY A O 1
ATOM 812 N N . GLY A 1 112 ? 2.078 13.519 9.353 1.00 90.12 112 GLY A N 1
ATOM 813 C CA . GLY A 1 112 ? 2.064 13.914 10.771 1.00 90.12 112 GLY A CA 1
ATOM 814 C C . GLY A 1 112 ? 1.994 12.752 11.773 1.00 90.12 112 GLY A C 1
ATOM 815 O O . GLY A 1 112 ? 1.227 12.835 12.731 1.00 90.12 112 GLY A O 1
ATOM 816 N N . GLY A 1 113 ? 2.727 11.662 11.521 1.00 92.31 113 GLY A N 1
ATOM 817 C CA . GLY A 1 113 ? 2.761 10.477 12.387 1.00 92.31 113 GLY A CA 1
ATOM 818 C C . GLY A 1 113 ? 1.547 9.547 12.275 1.00 92.31 113 GLY A C 1
ATOM 819 O O . GLY A 1 113 ? 1.350 8.719 13.158 1.00 92.31 113 GLY A O 1
ATOM 820 N N . ALA A 1 114 ? 0.718 9.684 11.237 1.00 96.06 114 ALA A N 1
ATOM 821 C CA . ALA A 1 114 ? -0.400 8.779 10.992 1.00 96.06 114 ALA A CA 1
ATOM 822 C C . ALA A 1 114 ? 0.053 7.333 10.729 1.00 96.06 114 ALA A C 1
ATOM 824 O O . ALA A 1 114 ? 1.185 7.095 10.304 1.00 96.06 114 ALA A O 1
ATOM 825 N N . ALA A 1 115 ? -0.836 6.363 10.951 1.00 96.88 115 ALA A N 1
ATOM 826 C CA . ALA A 1 115 ? -0.480 4.951 10.832 1.00 96.88 115 ALA A CA 1
ATOM 827 C C . ALA A 1 115 ? -1.572 4.083 10.195 1.00 96.88 115 ALA A C 1
ATOM 829 O O . ALA A 1 115 ? -2.757 4.216 10.502 1.00 96.88 115 ALA A O 1
ATOM 830 N N . ILE A 1 116 ? -1.141 3.135 9.368 1.00 97.88 116 ILE A N 1
ATOM 831 C CA . ILE A 1 116 ? -1.897 1.927 9.042 1.00 97.88 116 ILE A CA 1
ATOM 832 C C . ILE A 1 116 ? -1.402 0.818 9.967 1.00 97.88 116 ILE A C 1
ATOM 834 O O . ILE A 1 116 ? -0.209 0.516 9.985 1.00 97.88 116 ILE A O 1
ATOM 838 N N . ILE A 1 117 ? -2.307 0.239 10.753 1.00 98.31 117 ILE A N 1
ATOM 839 C CA . ILE A 1 117 ? -1.970 -0.727 11.803 1.00 98.31 117 ILE A CA 1
ATOM 840 C C . ILE A 1 117 ? -2.670 -2.048 11.510 1.00 98.31 117 ILE A C 1
ATOM 842 O O . ILE A 1 117 ? -3.893 -2.078 11.373 1.00 98.31 117 ILE A O 1
ATOM 846 N N . LEU A 1 118 ? -1.910 -3.141 11.460 1.00 98.38 118 LEU A N 1
ATOM 847 C CA . LEU A 1 118 ? -2.456 -4.493 11.407 1.00 98.38 118 LEU A CA 1
ATOM 848 C C . LEU A 1 118 ? -2.418 -5.099 12.814 1.00 98.38 118 LEU A C 1
ATOM 850 O O . LEU A 1 118 ? -1.353 -5.397 13.350 1.00 98.38 118 LEU A O 1
ATOM 854 N N . ASP A 1 119 ? -3.588 -5.237 13.435 1.00 98.38 119 ASP A N 1
ATOM 855 C CA . ASP A 1 119 ? -3.759 -5.857 14.750 1.00 98.38 119 ASP A CA 1
ATOM 856 C C . ASP A 1 119 ? -4.097 -7.339 14.562 1.00 98.38 119 ASP A C 1
ATOM 858 O O . ASP A 1 119 ? -5.246 -7.697 14.295 1.00 98.38 119 ASP A O 1
ATOM 862 N N . GLY A 1 120 ? -3.059 -8.176 14.646 1.00 97.50 120 GLY A N 1
ATOM 863 C CA . GLY A 1 120 ? -3.157 -9.634 14.574 1.00 97.50 120 GLY A CA 1
ATOM 864 C C . GLY A 1 120 ? -3.125 -10.237 13.167 1.00 97.50 120 GLY A C 1
ATOM 865 O O . GLY A 1 120 ? -3.180 -11.455 13.063 1.00 97.50 120 GLY A O 1
ATOM 866 N N . ILE A 1 121 ? -2.995 -9.430 12.107 1.00 97.75 121 ILE A N 1
ATOM 867 C CA . ILE A 1 121 ? -3.080 -9.862 10.699 1.00 97.75 121 ILE A CA 1
ATOM 868 C C . ILE A 1 121 ? -1.695 -9.850 10.034 1.00 97.75 121 ILE A C 1
ATOM 870 O O . ILE A 1 121 ? -0.899 -8.941 10.279 1.00 97.75 121 ILE A O 1
ATOM 874 N N . SER A 1 122 ? -1.411 -10.818 9.155 1.00 97.44 122 SER A N 1
ATOM 875 C CA . SER A 1 122 ? -0.217 -10.777 8.299 1.00 97.44 122 SER A CA 1
ATOM 876 C C . SER A 1 122 ? -0.328 -9.683 7.233 1.00 97.44 122 SER A C 1
ATOM 878 O O . SER A 1 122 ? -1.345 -9.574 6.550 1.00 97.44 122 SER A O 1
ATOM 880 N N . ALA A 1 123 ? 0.739 -8.911 7.019 1.00 97.69 123 ALA A N 1
ATOM 881 C CA . ALA A 1 123 ? 0.765 -7.887 5.976 1.00 97.69 123 ALA A CA 1
ATOM 882 C C . ALA A 1 123 ? 0.571 -8.449 4.555 1.00 97.69 123 ALA A C 1
ATOM 884 O O . ALA A 1 123 ? -0.008 -7.771 3.705 1.00 97.69 123 ALA A O 1
ATOM 885 N N . ASP A 1 124 ? 0.970 -9.700 4.311 1.00 97.81 124 ASP A N 1
ATOM 886 C CA . ASP A 1 124 ? 0.752 -10.371 3.023 1.00 97.81 124 ASP A CA 1
ATOM 887 C C . ASP A 1 124 ? -0.739 -10.632 2.731 1.00 97.81 124 ASP A C 1
ATOM 889 O O . ASP A 1 124 ? -1.121 -10.773 1.571 1.00 97.81 124 ASP A O 1
ATOM 893 N N . ASN A 1 125 ? -1.595 -10.629 3.762 1.00 98.31 125 ASN A N 1
ATOM 894 C CA . ASN A 1 125 ? -3.040 -10.858 3.650 1.00 98.31 125 ASN A CA 1
ATOM 895 C C . ASN A 1 125 ? -3.855 -9.555 3.548 1.00 98.31 125 ASN A C 1
ATOM 897 O O . ASN A 1 125 ? -5.087 -9.577 3.617 1.00 98.31 125 ASN A O 1
ATOM 901 N N . VAL A 1 126 ? -3.193 -8.406 3.386 1.00 98.69 126 VAL A N 1
ATOM 902 C CA . VAL A 1 126 ? -3.848 -7.095 3.314 1.00 98.69 126 VAL A CA 1
ATOM 903 C C . VAL A 1 126 ? -3.549 -6.413 1.988 1.00 98.69 126 VAL A C 1
ATOM 905 O O . VAL A 1 126 ? -2.392 -6.147 1.664 1.00 98.69 126 VAL A O 1
ATOM 908 N N . LEU A 1 127 ? -4.606 -6.058 1.259 1.00 98.56 127 LEU A N 1
ATOM 909 C CA . LEU A 1 127 ? -4.540 -5.308 0.010 1.00 98.56 127 LEU A CA 1
ATOM 910 C C . LEU A 1 127 ? -5.231 -3.946 0.144 1.00 98.56 127 LEU A C 1
ATOM 912 O O . LEU A 1 127 ? -6.439 -3.870 0.346 1.00 98.56 127 LEU A O 1
ATOM 916 N N . PHE A 1 128 ? -4.487 -2.867 -0.063 1.00 97.69 128 PHE A N 1
ATOM 917 C CA . PHE A 1 128 ? -5.018 -1.536 -0.339 1.00 97.69 128 PHE A CA 1
ATOM 918 C C . PHE A 1 128 ? -5.069 -1.335 -1.852 1.00 97.69 128 PHE A C 1
ATOM 920 O O . PHE A 1 128 ? -4.041 -1.140 -2.501 1.00 97.69 128 PHE A O 1
ATOM 927 N N . ASN A 1 129 ? -6.269 -1.404 -2.417 1.00 96.81 129 ASN A N 1
ATOM 928 C CA . ASN A 1 129 ? -6.518 -1.232 -3.840 1.00 96.81 129 ASN A CA 1
ATOM 929 C C . ASN A 1 129 ? -6.905 0.214 -4.138 1.00 96.81 129 ASN A C 1
ATOM 931 O O . ASN A 1 129 ? -8.055 0.608 -3.958 1.00 96.81 129 ASN A O 1
ATOM 935 N N . VAL A 1 130 ? -5.938 1.008 -4.589 1.00 94.50 130 VAL A N 1
ATOM 936 C CA . VAL A 1 130 ? -6.142 2.406 -4.963 1.00 94.50 130 VAL A CA 1
ATOM 937 C C . VAL A 1 130 ? -6.496 2.478 -6.444 1.00 94.50 130 VAL A C 1
ATOM 939 O O . VAL A 1 130 ? -5.680 2.187 -7.316 1.00 94.50 130 VAL A O 1
ATOM 942 N N . HIS A 1 131 ? -7.735 2.866 -6.732 1.00 91.06 131 HIS A N 1
ATOM 943 C CA . HIS A 1 131 ? -8.298 2.876 -8.077 1.00 91.06 131 HIS A CA 1
ATOM 944 C C . HIS A 1 131 ? -9.144 4.124 -8.329 1.00 91.06 131 HIS A C 1
ATOM 946 O O . HIS A 1 131 ? -9.351 4.949 -7.450 1.00 91.06 131 HIS A O 1
ATOM 952 N N . GLY A 1 132 ? -9.668 4.255 -9.545 1.00 83.38 132 GLY A N 1
ATOM 953 C CA . GLY A 1 132 ? -10.528 5.375 -9.919 1.00 83.38 132 GLY A CA 1
ATOM 954 C C . GLY A 1 132 ? -9.763 6.516 -10.586 1.00 83.38 132 GLY A C 1
ATOM 955 O O . GLY A 1 132 ? -8.555 6.687 -10.430 1.00 83.38 132 GLY A O 1
ATOM 956 N N . VAL A 1 133 ? -10.494 7.291 -11.386 1.00 78.31 133 VAL A N 1
ATOM 957 C CA . VAL A 1 133 ? -9.924 8.308 -12.289 1.00 78.31 133 VAL A CA 1
ATOM 958 C C . VAL A 1 133 ? -9.194 9.409 -11.519 1.00 78.31 133 VAL A C 1
ATOM 960 O O . VAL A 1 133 ? -8.163 9.899 -11.959 1.00 78.31 133 VAL A O 1
ATOM 963 N N . LEU A 1 134 ? -9.686 9.774 -10.336 1.00 72.69 134 LEU A N 1
ATOM 964 C CA . LEU A 1 134 ? -9.080 10.820 -9.510 1.00 72.69 134 LEU A CA 1
ATOM 965 C C . LEU A 1 134 ? -7.844 10.348 -8.728 1.00 72.69 134 LEU A C 1
ATOM 967 O O . LEU A 1 134 ? -7.095 11.178 -8.220 1.00 72.69 134 LEU A O 1
ATOM 971 N N . ASN A 1 135 ? -7.595 9.038 -8.681 1.00 70.62 135 ASN A N 1
ATOM 972 C CA . ASN A 1 135 ? -6.360 8.458 -8.153 1.00 70.62 135 ASN A CA 1
ATOM 973 C C . ASN A 1 135 ? -5.318 8.181 -9.255 1.00 70.62 135 ASN A C 1
ATOM 975 O O . ASN A 1 135 ? -4.227 7.692 -8.962 1.00 70.62 135 ASN A O 1
ATOM 979 N N . SER A 1 136 ? -5.630 8.515 -10.515 1.00 67.19 136 SER A N 1
ATOM 980 C CA . SER A 1 136 ? -4.680 8.475 -11.633 1.00 67.19 136 SER A CA 1
ATOM 981 C C . SER A 1 136 ? -3.690 9.631 -11.462 1.00 67.19 136 SER A C 1
ATOM 983 O O . SER A 1 136 ? -3.980 10.768 -11.826 1.00 67.19 136 SER A O 1
ATOM 985 N N . GLY A 1 137 ? -2.562 9.380 -10.800 1.00 62.97 137 GLY A N 1
ATOM 986 C CA . GLY A 1 137 ? -1.601 10.427 -10.458 1.00 62.97 137 GLY A CA 1
ATOM 987 C C . GLY A 1 137 ? -0.790 10.101 -9.214 1.00 62.97 137 GLY A C 1
ATOM 988 O O . GLY A 1 137 ? 0.322 9.603 -9.338 1.00 62.97 137 GLY A O 1
ATOM 989 N N . HIS A 1 138 ? -1.310 10.374 -8.013 1.00 69.19 138 HIS A N 1
ATOM 990 C CA . HIS A 1 138 ? -0.473 10.375 -6.8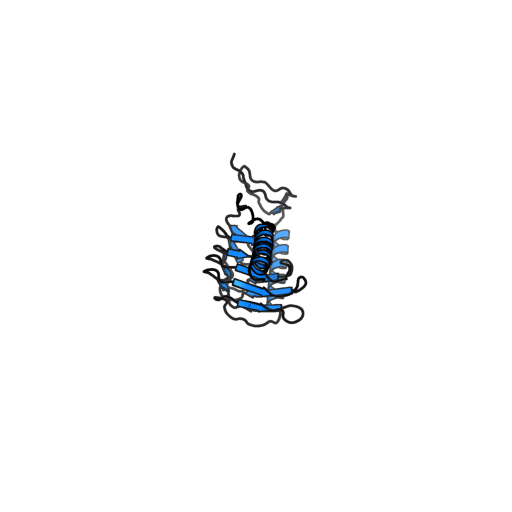06 1.00 69.19 138 HIS A CA 1
ATOM 991 C C . HIS A 1 138 ? -1.134 9.752 -5.570 1.00 69.19 138 HIS A C 1
ATOM 993 O O . HIS A 1 138 ? -2.163 10.222 -5.085 1.00 69.19 138 HIS A O 1
ATOM 999 N N . VAL A 1 139 ? -0.463 8.747 -5.003 1.00 79.56 139 VAL A N 1
ATOM 1000 C CA . VAL A 1 139 ? -0.613 8.305 -3.612 1.00 79.56 139 VAL A CA 1
ATOM 1001 C C . VAL A 1 139 ? 0.454 9.025 -2.791 1.00 79.56 139 VAL A C 1
ATOM 1003 O O . VAL A 1 139 ? 1.642 8.752 -2.946 1.00 79.56 139 VAL A O 1
ATOM 1006 N N . ASN A 1 140 ? 0.041 9.968 -1.942 1.00 80.56 140 ASN A N 1
ATOM 1007 C CA . ASN A 1 140 ? 0.947 10.879 -1.242 1.00 80.56 140 ASN A CA 1
ATOM 1008 C C . ASN A 1 140 ? 1.105 10.485 0.222 1.00 80.56 140 ASN A C 1
ATOM 1010 O O . ASN A 1 140 ? 0.245 10.761 1.053 1.00 80.56 140 ASN A O 1
ATOM 1014 N N . VAL A 1 141 ? 2.245 9.912 0.571 1.00 83.38 141 VAL A N 1
ATOM 1015 C CA . VAL A 1 141 ? 2.548 9.518 1.943 1.00 83.38 141 VAL A CA 1
ATOM 1016 C C . VAL A 1 141 ? 3.704 10.372 2.432 1.00 83.38 141 VAL A C 1
ATOM 1018 O O . VAL A 1 141 ? 4.847 10.107 2.101 1.00 83.38 141 VAL A O 1
ATOM 1021 N N . ALA A 1 142 ? 3.418 11.417 3.203 1.00 80.75 142 ALA A N 1
ATOM 1022 C CA . ALA A 1 142 ? 4.418 12.376 3.664 1.00 80.75 142 ALA A CA 1
ATOM 1023 C C . ALA A 1 142 ? 5.260 11.852 4.838 1.00 80.75 142 ALA A C 1
ATOM 1025 O O . ALA A 1 142 ? 6.469 12.027 4.826 1.00 80.75 142 ALA A O 1
ATOM 1026 N N . ALA A 1 143 ? 4.627 11.254 5.852 1.00 83.19 143 ALA A N 1
ATOM 1027 C CA . ALA A 1 143 ? 5.282 10.681 7.033 1.00 83.19 143 ALA A CA 1
ATOM 1028 C C . ALA A 1 143 ? 4.291 9.787 7.792 1.00 83.19 143 ALA A C 1
ATOM 1030 O O . ALA A 1 143 ? 3.086 10.049 7.762 1.00 83.19 143 ALA A O 1
ATOM 1031 N N . GLY A 1 144 ? 4.774 8.776 8.519 1.00 90.31 144 GLY A N 1
ATOM 1032 C CA . GLY A 1 144 ? 3.902 7.867 9.269 1.00 90.31 144 GLY A CA 1
ATOM 1033 C C . GLY A 1 144 ? 4.389 6.423 9.281 1.00 90.31 144 GLY A C 1
ATOM 1034 O O . GLY A 1 144 ? 5.585 6.169 9.162 1.00 90.31 144 GLY A O 1
ATOM 1035 N N . SER A 1 145 ? 3.459 5.475 9.400 1.00 94.44 145 SER A N 1
ATOM 1036 C CA . SER A 1 145 ? 3.739 4.042 9.269 1.00 94.44 145 SER A CA 1
ATOM 1037 C C . SER A 1 145 ? 2.745 3.353 8.337 1.00 94.44 145 SER A C 1
ATOM 1039 O O . SER A 1 145 ? 1.541 3.600 8.409 1.00 94.44 145 SER A O 1
ATOM 1041 N N . MET A 1 146 ? 3.260 2.486 7.466 1.00 95.38 146 MET A N 1
ATOM 1042 C CA . MET A 1 146 ? 2.476 1.670 6.540 1.00 95.38 146 MET A CA 1
ATOM 1043 C C . MET A 1 146 ? 2.777 0.188 6.731 1.00 95.38 146 MET A C 1
ATOM 1045 O O . MET A 1 146 ? 3.909 -0.190 7.040 1.00 95.38 146 MET A O 1
ATOM 1049 N N . GLN A 1 147 ? 1.752 -0.630 6.492 1.00 97.69 147 GLN A N 1
ATOM 1050 C CA . GLN A 1 147 ? 1.801 -2.092 6.467 1.00 97.69 147 GLN A CA 1
ATOM 1051 C C . GLN A 1 147 ? 0.858 -2.604 5.369 1.00 97.69 147 GLN A C 1
ATOM 1053 O O . GLN A 1 147 ? -0.161 -1.958 5.102 1.00 97.69 147 GLN A O 1
ATOM 1058 N N . GLY A 1 148 ? 1.186 -3.730 4.734 1.00 98.06 148 GLY A N 1
ATOM 1059 C CA . GLY A 1 148 ? 0.350 -4.373 3.716 1.00 98.06 148 GLY A CA 1
ATOM 1060 C C . GLY A 1 148 ? 0.802 -4.160 2.269 1.00 98.06 148 GLY A C 1
ATOM 1061 O O . GLY A 1 148 ? 1.805 -3.501 1.985 1.00 98.06 148 GLY A O 1
ATOM 1062 N N . THR A 1 149 ? 0.037 -4.718 1.332 1.00 98.12 149 THR A N 1
ATOM 1063 C CA . THR A 1 149 ? 0.250 -4.556 -0.112 1.00 98.12 149 THR A CA 1
ATOM 1064 C C . THR A 1 149 ? -0.597 -3.411 -0.656 1.00 98.12 149 THR A C 1
ATOM 1066 O O . THR A 1 149 ? -1.803 -3.374 -0.444 1.00 98.12 149 THR A O 1
ATOM 1069 N N . TYR A 1 150 ? 0.012 -2.492 -1.399 1.00 96.31 150 TYR A N 1
ATOM 1070 C CA . TYR A 1 150 ? -0.642 -1.335 -2.007 1.00 96.31 150 TYR A CA 1
ATOM 1071 C C . TYR A 1 150 ? -0.589 -1.469 -3.523 1.00 96.31 150 TYR A C 1
ATOM 1073 O O . TYR A 1 150 ? 0.499 -1.459 -4.100 1.00 96.31 150 TYR A O 1
ATOM 1081 N N . ILE A 1 151 ? -1.749 -1.576 -4.169 1.00 95.44 151 ILE A N 1
ATOM 1082 C CA . ILE A 1 151 ? -1.862 -1.648 -5.626 1.00 95.44 151 ILE A CA 1
ATOM 1083 C C . ILE A 1 151 ? -2.472 -0.356 -6.175 1.00 95.44 151 ILE A C 1
ATOM 1085 O O . ILE A 1 151 ? -3.523 0.085 -5.718 1.00 95.44 151 ILE A O 1
ATOM 1089 N N . ALA A 1 152 ? -1.790 0.262 -7.136 1.00 94.00 152 ALA A N 1
ATOM 1090 C CA . ALA A 1 152 ? -2.205 1.484 -7.819 1.00 94.00 152 ALA A CA 1
ATOM 1091 C C . ALA A 1 152 ? -1.680 1.456 -9.268 1.00 94.00 152 ALA A C 1
ATOM 1093 O O . ALA A 1 152 ? -0.698 2.133 -9.574 1.00 94.00 152 ALA A O 1
ATOM 1094 N N . PRO A 1 153 ? -2.280 0.658 -10.176 1.00 93.31 153 PRO A N 1
ATOM 1095 C CA . PRO A 1 153 ? -1.696 0.383 -11.495 1.00 93.31 153 PRO A CA 1
ATOM 1096 C C . PRO A 1 153 ? -1.479 1.640 -12.344 1.00 93.31 153 PRO A C 1
ATOM 1098 O O . PRO A 1 153 ? -0.544 1.688 -13.132 1.00 93.31 153 PRO A O 1
ATOM 1101 N N . ASP A 1 154 ? -2.312 2.666 -12.143 1.00 91.19 154 ASP A N 1
ATOM 1102 C CA . ASP A 1 154 ? -2.232 3.960 -12.836 1.00 91.19 154 ASP A CA 1
ATOM 1103 C C . ASP A 1 154 ? -1.750 5.100 -11.912 1.00 91.19 154 ASP A C 1
ATOM 1105 O O . ASP A 1 154 ? -1.880 6.280 -12.242 1.00 91.19 154 ASP A O 1
ATOM 1109 N N . GLY A 1 155 ? -1.262 4.763 -10.715 1.00 89.00 155 GLY A N 1
ATOM 1110 C CA . GLY A 1 155 ? -0.861 5.715 -9.684 1.00 89.00 155 GLY A CA 1
ATOM 1111 C C . GLY A 1 155 ? 0.627 5.637 -9.357 1.00 89.00 155 GLY A C 1
ATOM 1112 O O . GLY A 1 155 ? 1.243 4.571 -9.415 1.00 89.00 155 GLY A O 1
ATOM 1113 N N . TYR A 1 156 ? 1.193 6.778 -8.968 1.00 89.31 156 TYR A N 1
ATOM 1114 C CA . TYR A 1 156 ? 2.560 6.878 -8.468 1.00 89.31 156 TYR A CA 1
ATOM 1115 C C . TYR A 1 156 ? 2.559 7.035 -6.948 1.00 89.31 156 TYR A C 1
ATOM 1117 O O . TYR A 1 156 ? 1.844 7.877 -6.403 1.00 89.31 156 TYR A O 1
ATOM 1125 N N . PHE A 1 157 ? 3.387 6.259 -6.255 1.00 91.69 157 PHE A N 1
ATOM 1126 C CA . PHE A 1 157 ? 3.597 6.405 -4.818 1.00 91.69 157 PHE A CA 1
ATOM 1127 C C . PHE A 1 157 ? 4.674 7.457 -4.554 1.00 91.69 157 PHE A C 1
ATOM 1129 O O . PHE A 1 157 ? 5.836 7.261 -4.906 1.00 91.69 157 PHE A O 1
ATOM 1136 N N . GLN A 1 158 ? 4.297 8.563 -3.918 1.00 92.19 158 GLN A N 1
ATOM 1137 C CA . GLN A 1 158 ? 5.227 9.567 -3.416 1.00 92.19 158 GLN A CA 1
ATOM 1138 C C . GLN A 1 158 ? 5.442 9.338 -1.919 1.00 92.19 158 GLN A C 1
ATOM 1140 O O . GLN A 1 158 ? 4.539 9.568 -1.114 1.00 92.19 158 GLN A O 1
ATOM 1145 N N . LEU A 1 159 ? 6.638 8.876 -1.557 1.00 92.69 159 LEU A N 1
ATOM 1146 C CA . LEU A 1 159 ? 7.019 8.532 -0.189 1.00 92.69 159 LEU A CA 1
ATOM 1147 C C . LEU A 1 159 ? 7.944 9.617 0.376 1.00 92.69 159 LEU A C 1
ATOM 1149 O O . LEU A 1 159 ? 9.064 9.814 -0.099 1.00 92.69 159 LEU A O 1
ATOM 1153 N N . GLY A 1 160 ? 7.448 10.347 1.365 1.00 89.62 160 GLY A N 1
ATOM 1154 C CA . GLY A 1 160 ? 8.156 11.402 2.073 1.00 89.62 160 GLY A CA 1
ATOM 1155 C C . GLY A 1 160 ? 9.034 10.881 3.208 1.00 89.62 160 GLY A C 1
ATOM 1156 O O . GLY A 1 160 ? 9.019 9.700 3.566 1.00 89.62 160 GLY A O 1
ATOM 1157 N N . ASP A 1 161 ? 9.818 11.800 3.763 1.00 86.62 161 ASP A N 1
ATOM 1158 C CA . ASP A 1 161 ? 10.791 11.511 4.809 1.00 86.62 161 ASP A CA 1
ATOM 1159 C C . ASP A 1 161 ? 10.124 11.052 6.115 1.00 86.62 161 ASP A C 1
ATOM 1161 O O . ASP A 1 161 ? 9.076 11.547 6.533 1.00 86.62 161 ASP A O 1
ATOM 1165 N N . GLY A 1 162 ? 10.777 10.120 6.813 1.00 84.56 162 GLY A N 1
ATOM 1166 C CA . GLY A 1 162 ? 10.294 9.618 8.103 1.00 84.56 162 GLY A CA 1
ATOM 1167 C C . GLY A 1 162 ? 9.130 8.629 7.998 1.00 84.56 162 GLY A C 1
ATOM 1168 O O . GLY A 1 162 ? 8.533 8.275 9.016 1.00 84.56 162 GLY A O 1
ATOM 1169 N N . LEU A 1 163 ? 8.802 8.163 6.791 1.00 90.88 163 LEU A N 1
ATOM 1170 C CA . LEU A 1 163 ? 7.885 7.050 6.601 1.00 90.88 163 LEU A CA 1
ATOM 1171 C C . LEU A 1 163 ? 8.525 5.731 7.058 1.00 90.88 163 LEU A C 1
ATOM 1173 O O . LEU A 1 163 ? 9.587 5.336 6.586 1.00 90.88 163 LEU A O 1
ATOM 1177 N N . THR A 1 164 ? 7.839 5.020 7.948 1.00 92.19 164 THR A N 1
ATOM 1178 C CA . THR A 1 164 ? 8.207 3.668 8.373 1.00 92.19 164 THR A CA 1
ATOM 1179 C C . THR A 1 164 ? 7.454 2.640 7.536 1.00 92.19 164 THR A C 1
ATOM 1181 O O . THR A 1 164 ? 6.227 2.541 7.615 1.00 92.19 164 THR A O 1
ATOM 1184 N N . LEU A 1 165 ? 8.195 1.850 6.763 1.00 92.44 165 LEU A N 1
ATOM 1185 C CA . LEU A 1 165 ? 7.672 0.757 5.947 1.00 92.44 165 LEU A CA 1
ATOM 1186 C C . LEU A 1 165 ? 7.947 -0.574 6.656 1.00 92.44 165 LEU A C 1
ATOM 1188 O O . LEU A 1 165 ? 9.105 -0.964 6.788 1.00 92.44 165 LEU A O 1
ATOM 1192 N N . ASN A 1 166 ? 6.906 -1.268 7.118 1.00 91.62 166 ASN A N 1
ATOM 1193 C CA . ASN A 1 166 ? 7.041 -2.587 7.742 1.00 91.62 166 ASN A CA 1
ATOM 1194 C C . ASN A 1 166 ? 6.107 -3.592 7.062 1.00 91.62 166 ASN A C 1
ATOM 1196 O O . ASN A 1 166 ? 4.891 -3.429 7.115 1.00 91.62 166 ASN A O 1
ATOM 1200 N N . GLY A 1 167 ? 6.669 -4.608 6.400 1.00 94.00 167 GLY A N 1
ATOM 1201 C CA . GLY A 1 167 ? 5.877 -5.555 5.609 1.00 94.00 167 GLY A CA 1
ATOM 1202 C C . GLY A 1 167 ? 5.077 -4.853 4.508 1.00 94.00 167 GLY A C 1
ATOM 1203 O O . GLY A 1 167 ? 3.889 -5.107 4.348 1.00 94.00 167 GLY A O 1
ATOM 1204 N N . VAL A 1 168 ? 5.696 -3.897 3.809 1.00 95.88 168 VAL A N 1
ATOM 1205 C CA . VAL A 1 168 ? 5.029 -3.132 2.750 1.00 95.88 168 VAL A CA 1
ATOM 1206 C C . VAL A 1 168 ? 5.446 -3.648 1.384 1.00 95.88 168 VAL A C 1
ATOM 1208 O O . VAL A 1 168 ? 6.635 -3.798 1.110 1.00 95.88 168 VAL A O 1
ATOM 1211 N N . ARG A 1 169 ? 4.462 -3.842 0.507 1.00 96.06 169 ARG A N 1
ATOM 1212 C CA . ARG A 1 169 ? 4.675 -4.079 -0.923 1.00 96.06 169 ARG A CA 1
ATOM 1213 C C . ARG A 1 169 ? 3.958 -3.002 -1.723 1.00 96.06 169 ARG A C 1
ATOM 1215 O O . ARG A 1 169 ? 2.792 -2.721 -1.467 1.00 96.06 169 ARG A O 1
ATOM 1222 N N . PHE A 1 170 ? 4.636 -2.434 -2.711 1.00 94.75 170 PHE A N 1
ATOM 1223 C CA . PHE A 1 170 ? 4.057 -1.462 -3.633 1.00 94.75 170 PHE A CA 1
ATOM 1224 C C . PHE A 1 170 ? 3.959 -2.071 -5.028 1.00 94.75 170 PHE A C 1
ATOM 1226 O O . PHE A 1 170 ? 4.930 -2.625 -5.533 1.00 94.75 170 PHE A O 1
ATOM 1233 N N . LEU A 1 171 ? 2.786 -1.949 -5.641 1.00 95.25 171 LEU A N 1
ATOM 1234 C CA . LEU A 1 171 ? 2.468 -2.437 -6.976 1.00 95.25 171 LEU A CA 1
ATOM 1235 C C . LEU A 1 171 ? 1.800 -1.296 -7.754 1.00 95.25 171 LEU A C 1
ATOM 1237 O O . LEU A 1 171 ? 0.578 -1.162 -7.751 1.00 95.25 171 LEU A O 1
ATOM 1241 N N . GLY A 1 172 ? 2.583 -0.418 -8.374 1.00 91.94 172 GLY A N 1
ATOM 1242 C CA . GLY A 1 172 ? 2.028 0.733 -9.089 1.00 91.94 172 GLY A CA 1
ATOM 1243 C C . GLY A 1 172 ? 2.870 1.192 -10.265 1.00 91.94 172 GLY A C 1
ATOM 1244 O O . GLY A 1 172 ? 3.929 0.628 -10.529 1.00 91.94 172 GLY A O 1
ATOM 1245 N N . ALA A 1 173 ? 2.393 2.232 -10.951 1.00 89.38 173 ALA A N 1
ATOM 1246 C CA . ALA A 1 173 ? 3.049 2.796 -12.134 1.00 89.38 173 ALA A CA 1
ATOM 1247 C C . ALA A 1 173 ? 4.456 3.337 -11.830 1.00 89.38 173 ALA A C 1
ATOM 1249 O O . ALA A 1 173 ? 5.316 3.405 -12.706 1.00 89.38 173 ALA A O 1
ATOM 1250 N N . GLY A 1 174 ? 4.700 3.721 -10.577 1.00 89.38 174 GLY A N 1
ATOM 1251 C CA . GLY A 1 174 ? 6.033 4.036 -10.096 1.00 89.38 174 GLY A CA 1
ATOM 1252 C C . GLY A 1 174 ? 6.051 4.424 -8.627 1.00 89.38 174 GLY A C 1
ATOM 1253 O O . GLY A 1 174 ? 5.017 4.625 -7.988 1.00 89.38 174 GLY A O 1
ATOM 1254 N N . ILE A 1 175 ? 7.262 4.534 -8.096 1.00 91.69 175 ILE A N 1
ATOM 1255 C CA . ILE A 1 175 ? 7.530 4.942 -6.720 1.00 91.69 175 ILE A CA 1
ATOM 1256 C C . ILE A 1 175 ? 8.619 6.006 -6.775 1.00 91.69 175 ILE A C 1
ATOM 1258 O O . ILE A 1 175 ? 9.628 5.838 -7.457 1.00 91.69 175 ILE A O 1
ATOM 1262 N N . SER A 1 176 ? 8.422 7.094 -6.043 1.00 90.88 176 SER A N 1
ATOM 1263 C CA . SER A 1 176 ? 9.428 8.121 -5.815 1.00 90.88 176 SER A CA 1
ATOM 1264 C C . SER A 1 176 ? 9.488 8.402 -4.328 1.00 90.88 176 SER A C 1
ATOM 1266 O O . SER A 1 176 ? 8.479 8.745 -3.717 1.00 90.88 176 SER A O 1
ATOM 1268 N N . GLY A 1 177 ? 10.668 8.292 -3.735 1.00 89.88 177 GLY A N 1
ATOM 1269 C CA . GLY A 1 177 ? 10.826 8.601 -2.327 1.00 89.88 177 GLY A CA 1
ATOM 1270 C C . GLY A 1 177 ? 12.260 8.555 -1.853 1.00 89.88 177 GLY A C 1
ATOM 1271 O O . GLY A 1 177 ? 13.154 8.070 -2.547 1.00 89.88 177 GLY A O 1
ATOM 1272 N N . ASN A 1 178 ? 12.457 9.061 -0.643 1.00 86.06 178 ASN A N 1
ATOM 1273 C CA . ASN A 1 178 ? 13.732 9.023 0.050 1.00 86.06 178 ASN A CA 1
ATOM 1274 C C . ASN A 1 178 ? 13.751 7.827 1.011 1.00 86.06 178 ASN A C 1
ATOM 1276 O O . ASN A 1 178 ? 13.335 7.919 2.165 1.00 86.06 178 ASN A O 1
ATOM 1280 N N . LEU A 1 179 ? 14.180 6.673 0.501 1.00 83.94 179 LEU A N 1
ATOM 1281 C CA . LEU A 1 179 ? 14.241 5.434 1.273 1.00 83.94 179 LEU A CA 1
ATOM 1282 C C . LEU A 1 179 ? 15.586 5.340 1.991 1.00 83.94 179 LEU A C 1
ATOM 1284 O O . LEU A 1 179 ? 16.636 5.233 1.356 1.00 83.94 179 LEU A O 1
ATOM 1288 N N . GLN A 1 180 ? 15.546 5.382 3.321 1.00 79.56 180 GLN A N 1
ATOM 1289 C CA . GLN A 1 180 ? 16.736 5.358 4.164 1.00 79.56 180 GLN A CA 1
ATOM 1290 C C . GLN A 1 180 ? 16.541 4.393 5.329 1.00 79.56 180 GLN A C 1
ATOM 1292 O O . GLN A 1 180 ? 15.502 4.394 5.989 1.00 79.56 180 GLN A O 1
ATOM 1297 N N . THR A 1 181 ? 17.569 3.605 5.631 1.00 73.81 181 THR A N 1
ATOM 1298 C CA . THR A 1 181 ? 17.651 2.904 6.912 1.00 73.81 181 THR A CA 1
ATOM 1299 C C . THR A 1 181 ? 18.207 3.872 7.949 1.00 73.81 181 THR A C 1
ATOM 1301 O O . THR A 1 181 ? 19.345 4.330 7.837 1.00 73.81 181 THR A O 1
ATOM 1304 N N . VAL A 1 182 ? 17.416 4.198 8.972 1.00 68.00 182 VAL A N 1
ATOM 1305 C CA . VAL A 1 182 ? 17.892 5.051 10.065 1.00 68.00 182 VAL A CA 1
ATOM 1306 C C . VAL A 1 182 ? 18.726 4.209 11.029 1.00 68.00 182 VAL A C 1
ATOM 1308 O O . VAL A 1 182 ? 18.202 3.391 11.783 1.00 68.00 182 VAL A O 1
ATOM 1311 N N . HIS A 1 183 ? 20.043 4.407 11.012 1.00 63.84 183 HIS A N 1
ATOM 1312 C CA . HIS A 1 183 ? 20.949 3.812 11.992 1.00 63.84 183 HIS A CA 1
ATOM 1313 C C . HIS A 1 183 ? 20.898 4.587 13.319 1.00 63.84 183 HIS A C 1
ATOM 1315 O O . HIS A 1 183 ? 20.842 5.814 13.325 1.00 63.84 183 HIS A O 1
ATOM 1321 N N . GLY A 1 184 ? 20.965 3.879 14.451 1.00 58.69 184 GLY A N 1
ATOM 1322 C CA . GLY A 1 184 ? 21.092 4.495 15.781 1.00 58.69 184 GLY A CA 1
ATOM 1323 C C . GLY A 1 184 ? 19.804 4.588 16.604 1.00 58.69 184 GLY A C 1
ATOM 1324 O O . GLY A 1 184 ? 19.854 5.076 17.729 1.00 58.69 184 GLY A O 1
ATOM 1325 N N . ILE A 1 185 ? 18.675 4.078 16.101 1.00 53.12 185 ILE A N 1
ATOM 1326 C CA . ILE A 1 185 ? 17.479 3.843 16.919 1.00 53.12 185 ILE A CA 1
ATOM 1327 C C . ILE A 1 185 ? 17.536 2.397 17.418 1.00 53.12 185 ILE A C 1
ATOM 1329 O O . ILE A 1 185 ? 17.010 1.480 16.793 1.00 53.12 185 ILE A O 1
ATOM 1333 N N . THR A 1 186 ? 18.238 2.155 18.523 1.00 52.91 186 THR A N 1
ATOM 1334 C CA . THR A 1 186 ? 18.089 0.885 19.242 1.00 52.91 186 THR A CA 1
ATOM 1335 C C . THR A 1 186 ? 16.648 0.824 19.753 1.00 52.91 186 THR A C 1
ATOM 1337 O O . THR A 1 186 ? 16.219 1.782 20.406 1.00 52.91 186 THR A O 1
ATOM 1340 N N . PRO A 1 187 ? 15.879 -0.252 19.482 1.00 52.75 187 PRO A N 1
ATOM 1341 C CA . PRO A 1 187 ? 14.587 -0.443 20.129 1.00 52.75 187 PRO A CA 1
ATOM 1342 C C . PRO A 1 187 ? 14.774 -0.258 21.638 1.00 52.75 187 PRO A C 1
ATOM 1344 O O . PRO A 1 187 ? 15.802 -0.717 22.156 1.00 52.75 187 PRO A O 1
ATOM 1347 N N . PRO A 1 188 ? 13.849 0.411 22.354 1.00 59.09 188 PRO A N 1
ATOM 1348 C CA . PRO A 1 188 ? 13.934 0.466 23.804 1.00 59.09 188 PRO A CA 1
ATOM 1349 C C . PRO A 1 188 ? 14.083 -0.971 24.296 1.00 59.09 188 PRO A C 1
ATOM 1351 O O . PRO A 1 188 ? 13.265 -1.831 23.959 1.00 59.09 188 PRO A O 1
ATOM 1354 N N . GLN A 1 189 ? 15.185 -1.251 25.000 1.00 62.94 189 GLN A N 1
ATOM 1355 C CA . GLN A 1 189 ? 15.400 -2.581 25.549 1.00 62.94 189 GLN A CA 1
ATOM 1356 C C . GLN A 1 189 ? 14.162 -2.943 26.375 1.00 62.94 189 GLN A C 1
ATOM 1358 O O . GLN A 1 189 ? 13.647 -2.066 27.082 1.00 62.94 189 GLN A O 1
ATOM 1363 N N . PRO A 1 190 ? 13.658 -4.190 26.275 1.00 69.75 190 PRO A N 1
ATOM 1364 C CA . PRO A 1 190 ? 12.566 -4.624 27.130 1.00 69.75 190 PRO A CA 1
ATOM 1365 C C . PRO A 1 190 ? 12.931 -4.255 28.570 1.00 69.75 190 PRO A C 1
ATOM 1367 O O . PRO A 1 190 ? 14.109 -4.397 28.923 1.00 69.75 190 PRO A O 1
ATOM 1370 N N . PRO A 1 191 ? 11.985 -3.723 29.371 1.00 74.25 191 PRO A N 1
ATOM 1371 C CA . PRO A 1 191 ? 12.282 -3.321 30.733 1.00 74.25 191 PRO A CA 1
ATOM 1372 C C . PRO A 1 191 ? 12.991 -4.485 31.408 1.00 74.25 191 PRO A C 1
ATOM 1374 O O . PRO A 1 191 ? 12.433 -5.578 31.527 1.00 74.25 191 PRO A O 1
ATOM 1377 N N . VAL A 1 192 ? 14.260 -4.271 31.759 1.00 78.06 192 VAL A N 1
ATOM 1378 C CA . VAL A 1 192 ? 15.020 -5.280 32.481 1.00 78.06 192 VAL A CA 1
ATOM 1379 C C . VAL A 1 192 ? 14.220 -5.568 33.737 1.00 78.06 192 VAL A C 1
ATOM 1381 O O . VAL A 1 192 ? 13.844 -4.644 34.461 1.00 78.06 192 VAL A O 1
ATOM 1384 N N . THR A 1 193 ? 13.884 -6.836 33.958 1.00 69.19 193 THR A N 1
ATOM 1385 C CA . THR A 1 193 ? 13.271 -7.269 35.208 1.00 69.19 193 THR A CA 1
ATOM 1386 C C . THR A 1 193 ? 14.298 -7.009 36.293 1.00 69.19 193 THR A C 1
ATOM 1388 O O . THR A 1 193 ? 15.176 -7.835 36.533 1.00 69.19 193 THR A O 1
ATOM 1391 N N . VAL A 1 194 ? 14.245 -5.818 36.883 1.00 78.88 194 VAL A N 1
ATOM 1392 C CA . VAL A 1 194 ? 14.997 -5.490 38.083 1.00 78.88 194 VAL A CA 1
ATOM 1393 C C . VAL A 1 194 ? 14.396 -6.389 39.153 1.00 78.88 194 VAL A C 1
ATOM 1395 O O . VAL A 1 194 ? 13.206 -6.230 39.440 1.00 78.88 194 VAL A O 1
ATOM 1398 N N . PRO A 1 195 ? 15.150 -7.364 39.697 1.00 81.81 195 PRO A N 1
ATOM 1399 C CA . PRO A 1 195 ? 14.664 -8.133 40.828 1.00 81.81 195 PRO A CA 1
ATOM 1400 C C . PRO A 1 195 ? 14.209 -7.135 41.883 1.00 81.81 195 PRO A C 1
ATOM 1402 O O . PRO A 1 195 ? 14.964 -6.210 42.206 1.00 81.81 195 PRO A O 1
ATOM 1405 N N . GLU A 1 196 ? 12.968 -7.269 42.352 1.00 82.00 196 GLU A N 1
ATOM 1406 C CA . GLU A 1 196 ? 12.446 -6.384 43.386 1.00 82.00 196 GLU A CA 1
ATOM 1407 C C . GLU A 1 196 ? 13.486 -6.299 44.507 1.00 82.00 196 GLU A C 1
ATOM 1409 O O . GLU A 1 196 ? 13.995 -7.341 44.942 1.00 82.00 196 GLU A O 1
ATOM 1414 N N . PRO A 1 197 ? 13.881 -5.089 44.942 1.00 80.62 197 PRO A N 1
ATOM 1415 C CA . PRO A 1 197 ? 14.943 -4.963 45.916 1.00 80.62 197 PRO A CA 1
ATOM 1416 C C . PRO A 1 197 ? 14.610 -5.813 47.138 1.00 80.62 197 PRO A C 1
ATOM 1418 O O . PRO A 1 197 ? 13.554 -5.635 47.753 1.00 80.62 197 PRO A O 1
ATOM 1421 N N . SER A 1 198 ? 15.553 -6.655 47.571 1.00 87.50 198 SER A N 1
ATOM 1422 C CA . SER A 1 198 ? 15.472 -7.377 48.849 1.00 87.50 198 SER A CA 1
ATOM 1423 C C . SER A 1 198 ? 15.206 -6.439 50.039 1.00 87.50 198 SER A C 1
ATOM 1425 O O . SER A 1 198 ? 14.893 -6.901 51.130 1.00 87.50 198 SER A O 1
ATOM 1427 N N . ALA A 1 199 ? 15.294 -5.119 49.839 1.00 83.00 199 ALA A N 1
ATOM 1428 C CA . ALA A 1 199 ? 14.846 -4.081 50.751 1.00 83.00 199 ALA A CA 1
ATOM 1429 C C . ALA A 1 199 ? 13.373 -4.218 51.180 1.00 83.00 199 ALA A C 1
ATOM 1431 O O . ALA A 1 199 ? 13.101 -3.967 52.347 1.00 83.00 199 ALA A O 1
ATOM 1432 N N . LEU A 1 200 ? 12.435 -4.642 50.318 1.00 83.62 200 LEU A N 1
ATOM 1433 C CA . LEU A 1 200 ? 11.034 -4.843 50.739 1.00 83.62 200 LEU A CA 1
ATOM 1434 C C . LEU A 1 200 ? 10.900 -6.034 51.694 1.00 83.62 200 LEU A C 1
ATOM 1436 O O . LEU A 1 200 ? 10.222 -5.943 52.719 1.00 83.62 200 LEU A O 1
ATOM 1440 N N . LEU A 1 201 ? 11.618 -7.120 51.408 1.00 87.38 201 LEU A N 1
ATOM 1441 C CA . LEU A 1 201 ? 11.701 -8.280 52.292 1.00 87.38 201 LEU A CA 1
ATOM 1442 C C . LEU A 1 201 ? 12.386 -7.922 53.622 1.00 87.38 201 LEU A C 1
ATOM 1444 O O . LEU A 1 201 ? 11.878 -8.262 54.687 1.00 87.38 201 LEU A O 1
ATOM 1448 N N . LEU A 1 202 ? 13.511 -7.201 53.578 1.00 88.56 202 LEU A N 1
ATOM 1449 C CA . LEU A 1 202 ? 14.246 -6.752 54.766 1.00 88.56 202 LEU A CA 1
ATOM 1450 C C . LEU A 1 202 ? 13.443 -5.752 55.603 1.00 88.56 202 LEU A C 1
ATOM 1452 O O . LEU A 1 202 ? 13.462 -5.836 56.828 1.00 88.56 202 LEU A O 1
ATOM 1456 N N . LEU A 1 203 ? 12.702 -4.842 54.968 1.00 92.38 203 LEU A N 1
ATOM 1457 C CA . LEU A 1 203 ? 11.782 -3.927 55.640 1.00 92.38 203 LEU A CA 1
ATOM 1458 C C . LEU A 1 203 ? 10.661 -4.708 56.336 1.00 92.38 203 LEU A C 1
ATOM 1460 O O . LEU A 1 203 ? 10.383 -4.461 57.509 1.00 92.38 203 LEU A O 1
ATOM 1464 N N . GLY A 1 204 ? 10.070 -5.693 55.652 1.00 90.88 204 GLY A N 1
ATOM 1465 C CA . GLY A 1 204 ? 9.068 -6.587 56.234 1.00 90.88 204 GLY A CA 1
ATOM 1466 C C . GLY A 1 204 ? 9.599 -7.363 57.444 1.00 90.88 204 GLY A C 1
ATOM 1467 O O . GLY A 1 204 ? 8.974 -7.365 58.506 1.00 90.88 204 GLY A O 1
ATOM 1468 N N . LEU A 1 205 ? 10.788 -7.960 57.329 1.00 93.19 205 LEU A N 1
ATOM 1469 C CA . LEU A 1 205 ? 11.449 -8.675 58.427 1.00 93.19 205 LEU A CA 1
ATOM 1470 C C . LEU A 1 205 ? 11.828 -7.742 59.588 1.00 93.19 205 LEU A C 1
ATOM 1472 O O . LEU A 1 205 ? 11.665 -8.111 60.751 1.00 93.19 205 LEU A O 1
ATOM 1476 N N . GLY A 1 206 ? 12.274 -6.520 59.293 1.00 93.81 206 GLY A N 1
ATOM 1477 C CA . GLY A 1 206 ? 12.584 -5.499 60.294 1.00 93.81 206 GLY A CA 1
ATOM 1478 C C . GLY A 1 206 ? 11.353 -5.069 61.095 1.00 93.81 206 GLY A C 1
ATOM 1479 O O . GLY A 1 206 ? 11.404 -5.009 62.325 1.00 93.81 206 GLY A O 1
ATOM 1480 N N . LEU A 1 207 ? 10.220 -4.842 60.423 1.00 94.19 207 LEU A N 1
ATOM 1481 C CA . LEU A 1 207 ? 8.951 -4.503 61.076 1.00 94.19 207 LEU A CA 1
ATOM 1482 C C . LEU A 1 207 ? 8.420 -5.653 61.943 1.00 94.19 207 LEU A C 1
ATOM 1484 O O . LEU A 1 207 ? 7.968 -5.415 63.066 1.00 94.19 207 LEU A O 1
ATOM 1488 N N . LEU A 1 208 ? 8.530 -6.900 61.474 1.00 93.25 208 LEU A N 1
ATOM 1489 C CA . LEU A 1 208 ? 8.186 -8.085 62.268 1.00 93.25 208 LEU A CA 1
ATOM 1490 C C . LEU A 1 208 ? 9.080 -8.211 63.511 1.00 93.25 208 LEU A C 1
ATOM 1492 O O . LEU A 1 208 ? 8.573 -8.424 64.615 1.00 93.25 208 LEU A O 1
ATOM 1496 N N . GLY A 1 209 ? 10.392 -8.008 63.358 1.00 93.75 209 GLY A N 1
ATOM 1497 C CA . GLY A 1 209 ? 11.348 -8.008 64.466 1.00 93.75 209 GLY A CA 1
ATOM 1498 C C . GLY A 1 209 ? 11.031 -6.945 65.524 1.00 93.75 209 GLY A C 1
ATOM 1499 O O . GLY A 1 209 ? 10.992 -7.251 66.718 1.00 93.75 209 GLY A O 1
ATOM 1500 N N . LEU A 1 210 ? 10.717 -5.716 65.100 1.00 92.75 210 LEU A N 1
ATOM 1501 C CA . LEU A 1 210 ? 10.296 -4.629 65.994 1.00 92.75 210 LEU A CA 1
ATOM 1502 C C . LEU A 1 210 ? 8.974 -4.945 66.711 1.00 92.75 210 LEU A C 1
ATOM 1504 O O . LEU A 1 210 ? 8.838 -4.672 67.908 1.00 92.75 210 LEU A O 1
ATOM 1508 N N . GLY A 1 211 ? 8.014 -5.559 66.014 1.00 92.25 211 GLY A N 1
ATOM 1509 C CA . GLY A 1 211 ? 6.743 -5.992 66.597 1.00 92.25 211 GLY A CA 1
ATOM 1510 C C . GLY A 1 211 ? 6.919 -7.034 67.706 1.00 92.25 211 GLY A C 1
ATOM 1511 O O . GLY A 1 211 ? 6.323 -6.908 68.780 1.00 92.25 211 GLY A O 1
ATOM 1512 N N . VAL A 1 212 ? 7.784 -8.030 67.487 1.00 92.06 212 VAL A N 1
ATOM 1513 C CA . VAL A 1 212 ? 8.110 -9.060 68.490 1.00 92.06 212 VAL A CA 1
ATOM 1514 C C . VAL A 1 212 ? 8.872 -8.461 69.676 1.00 92.06 212 VAL A C 1
ATOM 1516 O O . VAL A 1 212 ? 8.543 -8.756 70.828 1.00 92.06 212 VAL A O 1
ATOM 1519 N N . ALA A 1 213 ? 9.844 -7.577 69.427 1.00 90.62 213 ALA A N 1
ATOM 1520 C CA . ALA A 1 213 ? 10.615 -6.919 70.482 1.00 90.62 213 ALA A CA 1
ATOM 1521 C C . ALA A 1 213 ? 9.737 -6.047 71.399 1.00 90.62 213 ALA A C 1
ATOM 1523 O O . ALA A 1 213 ? 9.933 -6.036 72.616 1.00 90.62 213 ALA A O 1
ATOM 1524 N N . ARG A 1 214 ? 8.727 -5.359 70.845 1.00 87.25 214 ARG A N 1
ATOM 1525 C CA . ARG A 1 214 ? 7.802 -4.518 71.622 1.00 87.25 214 ARG A CA 1
ATOM 1526 C C . ARG A 1 214 ? 6.920 -5.328 72.578 1.00 87.25 214 ARG A C 1
ATOM 1528 O O . ARG A 1 214 ? 6.672 -4.867 73.688 1.00 87.25 214 ARG A O 1
ATOM 1535 N N . ARG A 1 215 ? 6.487 -6.538 72.195 1.00 83.25 215 ARG A N 1
ATOM 1536 C CA . ARG A 1 215 ? 5.663 -7.406 73.062 1.00 83.25 215 ARG A CA 1
ATOM 1537 C C . ARG A 1 215 ? 6.414 -7.912 74.296 1.00 83.25 215 ARG A C 1
ATOM 1539 O O . ARG A 1 215 ? 5.795 -8.077 75.336 1.00 83.25 215 ARG A O 1
ATOM 1546 N N . ARG A 1 216 ? 7.737 -8.092 74.215 1.00 80.00 216 ARG A N 1
ATOM 1547 C CA . ARG A 1 216 ? 8.565 -8.555 75.347 1.00 80.00 216 ARG A CA 1
ATOM 1548 C C . ARG A 1 216 ? 8.834 -7.497 76.423 1.00 80.00 216 ARG A C 1
ATOM 1550 O O . ARG A 1 216 ? 9.325 -7.853 77.480 1.00 80.00 216 ARG A O 1
ATOM 1557 N N . LYS A 1 217 ? 8.566 -6.213 76.159 1.00 71.56 217 LYS A N 1
ATOM 1558 C CA . LYS A 1 217 ? 8.715 -5.133 77.156 1.00 71.56 217 LYS A CA 1
ATOM 1559 C C . LYS A 1 217 ? 7.425 -4.820 77.923 1.00 71.56 217 LYS A C 1
ATOM 1561 O O . LYS A 1 217 ? 7.465 -4.000 78.831 1.00 71.56 217 LYS A O 1
ATOM 1566 N N . LEU A 1 218 ? 6.293 -5.400 77.519 1.00 71.50 218 LEU A N 1
ATOM 1567 C CA . LEU A 1 218 ? 4.963 -5.104 78.068 1.00 71.50 218 LEU A CA 1
ATOM 1568 C C . LEU A 1 218 ? 4.364 -6.260 78.893 1.00 71.50 218 LEU A C 1
ATOM 1570 O O . LEU A 1 218 ? 3.219 -6.148 79.320 1.00 71.50 218 LEU A O 1
ATOM 1574 N N . GLY A 1 219 ? 5.110 -7.343 79.112 1.00 61.09 219 GLY A N 1
ATOM 1575 C CA . GLY A 1 219 ? 4.781 -8.428 80.043 1.00 61.09 219 GLY A CA 1
ATOM 1576 C C . GLY A 1 219 ? 5.980 -8.713 80.926 1.00 61.09 219 GLY A C 1
ATOM 1577 O O . GLY A 1 219 ? 5.753 -9.051 82.103 1.00 61.09 219 GLY A O 1
#

Radius of gyration: 26.25 Å; chains: 1; bounding box: 52×30×104 Å

Foldseek 3Di:
DDQADEAEEEDEECDDDDDPNYYYPYHYHHDDPVVVVVLLVVLVVVLVVLVPDDADEPEEAEAAEEDEADDQAHEYEYCEYAYAQQHEYEYEDAANYAYEYEHEHAAYEAYHAYEYHYHHYAQARYEYRYDYPNQQEEREYAEHEDGHEYRAARHEYEHHPHYHYDNYHYHYPYYDYDDDDDPDPDPDPDPPPPPDPCVVVVVVVVVVVVVVVVVVVVD

Secondary structure (DSSP, 8-state):
---PPEEPS-EEESS----TT-EE-S-EEE--HHHHHHHHHHHHHHHHHHHHS--EEEEEE-S-EEEEP-SSEEEEEEEEEEE-TT-EEEEE--TT-EEEEEE-SS-EEE-TTEEEEEES--GGGEEEEE-SGGGSEEEEE-SEEEEEEEEEEEEEEEE-TTEEEEEEEEEEEEEEE-----TT-PPPPP----PPPHHHHHHHHHHHHHHHHHHTT--

pLDDT: mean 90.05, std 10.66, range [49.66, 98.81]

Sequence (219 aa):
MAHGSVIHGDADFGSLTQNPGASIDGEKTVQGAGFWDALYADLKGASQTAKALAGVNAGYINTTQTFNRQGDVSVFNILGLNLSAGKSLTLKGNADDVFIVNVDFFGFILGGGAAIILDGISADNVLFNVHGVLNSGHVNVAAGSMQGTYIAPDGYFQLGDGLTLNGVRFLGAGISGNLQTVHGITPPQPPVTVPEPSALLLLGLGLLGLGVARRRKLG